Protein AF-A0A2W4XML9-F1 (afdb_monomer_lite)

Organism: NCBI:txid268141

Radius of gyration: 19.71 Å; chains: 1; bounding box: 48×37×55 Å

pLDDT: mean 83.42, std 17.46, range [36.94, 98.06]

InterPro domains:
  IPR002500 Phosphoadenosine phosphosulphate reductase domain [PF01507] (1-197)
  IPR014729 Rossmann-like alpha/beta/alpha sandwich fold [G3DSA:3.40.50.620] (1-200)

Foldseek 3Di:
DFLDLLVLLVLLVVLVVCVVVVDPDAAAAEWEDQFQQDDPCSVVSVVVSCVVSVHHYHYFYDPVQVVCCVPVVGRDFPDDPPPDGSHDDPVRCPDDPCSTVVRVLVVVLVDLEEEAEDRDELVVDVVLVFAAQKAWPQVRFDPVLHDDPDDTRVRRVVSLVVSVVVCVVVVNPGHTYMYGPPCHHPDPQSSQVSVVHGPVRVVVVVVVVVVVVVVVD

Secondary structure (DSSP, 8-state):
--SSHHHHHHHHHHHHHHHHHT-SSPPEEEEEE-GGGSPTTHHHHHHHHHHHHTPEEEEEE-HHHHHHHHHTSS--PPP--TTS-SS--SS---S-HHHHHHHHHHHHTTSSEEEEE----GGG-HHHHTS-SS-B-TTTS-GGGPPPTT--HHHHHHHHHHHHHHHHHTTT-S-EEEEE-TTTT--HHHHHHHTT--HHHHHHHHHHHHHHHHTT-

Sequence (217 aa):
MSGGKDSDAMLRHLAALHRSQQWPGPLFAITAELGRIEWPGTLEHIRSVCFQTGIKLVVVQQQRAAIALAEEGEAIAPEREGDKPFWSSSAARYCTKELKTAEVDRYLRRFPSVVCAVGIRAEESSSRAKKPSFPVRNDITTVSLKASKGLNAKEHERWAEEAIARWEGSDRTGRLALTWNAILDWPLEQVWETLGTSEETWSTDALCMALGTLQRR

Structure (mmCIF, N/CA/C/O backbone):
data_AF-A0A2W4XML9-F1
#
_entry.id   AF-A0A2W4XML9-F1
#
loop_
_atom_site.group_PDB
_atom_site.id
_atom_site.type_symbol
_atom_site.label_atom_id
_atom_site.label_alt_id
_atom_site.label_comp_id
_atom_site.label_asym_id
_atom_site.label_entity_id
_atom_site.label_seq_id
_atom_site.pdbx_PDB_ins_code
_atom_site.Cartn_x
_atom_site.Cartn_y
_atom_site.Cartn_z
_atom_site.occupancy
_atom_site.B_iso_or_equiv
_atom_site.auth_seq_id
_atom_site.auth_comp_id
_atom_site.auth_asym_id
_atom_site.auth_atom_id
_atom_site.pdbx_PDB_model_num
ATOM 1 N N . MET A 1 1 ? 0.319 -1.816 -7.079 1.00 88.06 1 MET A N 1
ATOM 2 C CA . MET A 1 1 ? 1.499 -2.309 -7.812 1.00 88.06 1 MET A CA 1
ATOM 3 C C . MET A 1 1 ? 1.674 -1.510 -9.078 1.00 88.06 1 MET A C 1
ATOM 5 O O . MET A 1 1 ? 0.675 -1.193 -9.704 1.00 88.06 1 MET A O 1
ATOM 9 N N . SER A 1 2 ? 2.910 -1.140 -9.405 1.00 87.56 2 SER A N 1
ATOM 10 C CA . SER A 1 2 ? 3.227 -0.329 -10.590 1.00 87.56 2 SER A CA 1
ATOM 11 C C . SER A 1 2 ? 4.064 -1.073 -11.630 1.00 87.56 2 SER A C 1
ATOM 13 O O . SER A 1 2 ? 4.307 -0.514 -12.690 1.00 87.56 2 SER A O 1
ATOM 15 N N . GLY A 1 3 ? 4.531 -2.289 -11.324 1.00 85.94 3 GLY A N 1
ATOM 16 C CA . GLY A 1 3 ? 5.452 -3.039 -12.185 1.00 85.94 3 GLY A CA 1
ATOM 17 C C . GLY A 1 3 ? 6.914 -2.596 -12.066 1.00 85.94 3 GLY A C 1
ATOM 18 O O . GLY A 1 3 ? 7.744 -3.025 -12.853 1.00 85.94 3 GLY A O 1
ATOM 19 N N . GLY A 1 4 ? 7.238 -1.735 -11.095 1.00 90.12 4 GLY A N 1
ATOM 20 C CA . GLY A 1 4 ? 8.620 -1.379 -10.765 1.00 90.12 4 GLY A CA 1
ATOM 21 C C . GLY A 1 4 ? 9.200 -2.255 -9.652 1.00 90.12 4 GLY A C 1
ATOM 22 O O . GLY A 1 4 ? 8.441 -2.802 -8.842 1.00 90.12 4 GLY A O 1
ATOM 23 N N . LYS A 1 5 ? 10.540 -2.290 -9.568 1.00 92.62 5 LYS A N 1
ATOM 24 C CA . LYS A 1 5 ? 11.319 -3.098 -8.608 1.00 92.62 5 LYS A CA 1
ATOM 25 C C . LYS A 1 5 ? 10.844 -2.971 -7.158 1.00 92.62 5 LYS A C 1
ATOM 27 O O . LYS A 1 5 ? 10.660 -3.977 -6.488 1.00 92.62 5 LYS A O 1
ATOM 32 N N . ASP A 1 6 ? 10.560 -1.752 -6.690 1.00 94.62 6 ASP A N 1
ATOM 33 C CA . ASP A 1 6 ? 10.195 -1.506 -5.290 1.00 94.62 6 ASP A CA 1
ATOM 34 C C . ASP A 1 6 ? 8.815 -2.106 -4.981 1.00 94.62 6 ASP A C 1
ATOM 36 O O . ASP A 1 6 ? 8.590 -2.674 -3.917 1.00 94.62 6 ASP A O 1
ATOM 40 N N . SER A 1 7 ? 7.884 -2.044 -5.941 1.00 94.44 7 SER A N 1
ATOM 41 C CA . SER A 1 7 ? 6.558 -2.645 -5.780 1.00 94.44 7 SER A CA 1
ATOM 42 C C . SER A 1 7 ? 6.567 -4.173 -5.888 1.00 94.44 7 SER A C 1
ATOM 44 O O . SER A 1 7 ? 5.732 -4.806 -5.246 1.00 94.44 7 SER A O 1
ATOM 46 N N . ASP A 1 8 ? 7.485 -4.747 -6.675 1.00 95.25 8 ASP A N 1
ATOM 47 C CA . ASP A 1 8 ? 7.694 -6.198 -6.780 1.00 95.25 8 ASP A CA 1
ATOM 48 C C . ASP A 1 8 ? 8.322 -6.746 -5.487 1.00 95.25 8 ASP A C 1
ATOM 50 O O . ASP A 1 8 ? 7.732 -7.601 -4.825 1.00 95.25 8 ASP A O 1
ATOM 54 N N . ALA A 1 9 ? 9.437 -6.155 -5.041 1.00 96.75 9 ALA A N 1
ATOM 55 C CA . ALA A 1 9 ? 10.099 -6.524 -3.789 1.00 96.75 9 ALA A CA 1
ATOM 56 C C . ALA A 1 9 ? 9.143 -6.425 -2.590 1.00 96.75 9 ALA A C 1
ATOM 58 O O . ALA A 1 9 ? 9.024 -7.367 -1.805 1.00 96.75 9 ALA A O 1
ATOM 59 N N . MET A 1 10 ? 8.375 -5.331 -2.502 1.00 97.50 10 MET A N 1
ATOM 60 C CA . MET A 1 10 ? 7.336 -5.173 -1.486 1.00 97.50 10 MET A CA 1
ATOM 61 C C . MET A 1 10 ? 6.293 -6.299 -1.550 1.00 97.50 10 MET A C 1
ATOM 63 O O . MET A 1 10 ? 5.943 -6.850 -0.510 1.00 97.50 10 MET A O 1
ATOM 67 N N . LEU A 1 11 ? 5.780 -6.662 -2.734 1.00 97.50 11 LEU A N 1
ATOM 68 C CA . LEU A 1 11 ? 4.781 -7.731 -2.843 1.00 97.50 11 LEU A CA 1
ATOM 69 C C . LEU A 1 11 ? 5.349 -9.077 -2.379 1.00 97.50 11 LEU A C 1
ATOM 71 O O . LEU A 1 11 ? 4.687 -9.775 -1.612 1.00 97.50 11 LEU A O 1
ATOM 75 N N . ARG A 1 12 ? 6.565 -9.433 -2.807 1.00 96.94 12 ARG A N 1
ATOM 76 C CA . ARG A 1 12 ? 7.235 -10.681 -2.402 1.00 96.94 12 ARG A CA 1
ATOM 77 C C . ARG A 1 12 ? 7.418 -10.749 -0.890 1.00 96.94 12 ARG A C 1
ATOM 79 O O . ARG A 1 12 ? 7.079 -11.761 -0.275 1.00 96.94 12 ARG A O 1
ATOM 86 N N . HIS A 1 13 ? 7.879 -9.652 -0.293 1.00 96.88 13 HIS A N 1
ATOM 87 C CA . HIS A 1 13 ? 8.049 -9.540 1.149 1.00 96.88 13 HIS A CA 1
ATOM 88 C C . HIS A 1 13 ? 6.722 -9.683 1.899 1.00 96.88 13 HIS A C 1
ATOM 90 O O . HIS A 1 13 ? 6.604 -10.515 2.798 1.00 96.88 13 HIS A O 1
ATOM 96 N N . LEU A 1 14 ? 5.691 -8.937 1.493 1.00 96.88 14 LEU A N 1
ATOM 97 C CA . LEU A 1 14 ? 4.379 -8.989 2.139 1.00 96.88 14 LEU A CA 1
ATOM 98 C C . LEU A 1 14 ? 3.688 -10.342 1.951 1.00 96.88 14 LEU A C 1
ATOM 100 O O . LEU A 1 14 ? 3.008 -10.797 2.863 1.00 96.88 14 LEU A O 1
ATOM 104 N N . ALA A 1 15 ? 3.885 -11.021 0.819 1.00 96.69 15 ALA A N 1
ATOM 105 C CA . ALA A 1 15 ? 3.375 -12.373 0.601 1.00 96.69 15 ALA A CA 1
ATOM 106 C C . ALA A 1 15 ? 4.048 -13.406 1.521 1.00 96.69 15 ALA A C 1
ATOM 108 O O . ALA A 1 15 ? 3.406 -14.356 1.972 1.00 96.69 15 ALA A O 1
ATOM 109 N N . ALA A 1 16 ? 5.342 -13.249 1.813 1.00 95.44 16 ALA A N 1
ATOM 110 C CA . ALA A 1 16 ? 6.030 -14.073 2.805 1.00 95.44 16 ALA A CA 1
ATOM 111 C C . ALA A 1 16 ? 5.553 -13.753 4.231 1.00 95.44 16 ALA A C 1
ATOM 113 O O . ALA A 1 16 ? 5.246 -14.671 4.992 1.00 95.44 16 ALA A O 1
ATOM 114 N N . LEU A 1 17 ? 5.425 -12.466 4.561 1.00 95.94 17 LEU A N 1
ATOM 115 C CA . LEU A 1 17 ? 4.989 -12.000 5.875 1.00 95.94 17 LEU A CA 1
ATOM 116 C C . LEU A 1 17 ? 3.536 -12.391 6.183 1.00 95.94 17 LEU A C 1
ATOM 118 O O . LEU A 1 17 ? 3.247 -12.858 7.277 1.00 95.94 17 LEU A O 1
ATOM 122 N N . HIS A 1 18 ? 2.627 -12.275 5.211 1.00 95.88 18 HIS A N 1
ATOM 123 C CA . HIS A 1 18 ? 1.227 -12.699 5.343 1.00 95.88 18 HIS A CA 1
ATOM 124 C C . HIS A 1 18 ? 1.112 -14.187 5.680 1.00 95.88 18 HIS A C 1
ATOM 126 O O . HIS A 1 18 ? 0.337 -14.558 6.561 1.00 95.88 18 HIS A O 1
ATOM 132 N N . ARG A 1 19 ? 1.929 -15.028 5.031 1.00 94.56 19 ARG A N 1
ATOM 133 C CA . ARG A 1 19 ? 1.979 -16.472 5.297 1.00 94.56 19 ARG A CA 1
ATOM 134 C C . ARG A 1 19 ? 2.541 -16.791 6.678 1.00 94.56 19 ARG A C 1
ATOM 136 O O . ARG A 1 19 ? 1.985 -17.647 7.355 1.00 94.56 19 ARG A O 1
ATOM 143 N N . SER A 1 20 ? 3.622 -16.128 7.093 1.00 96.50 20 SER A N 1
ATOM 144 C CA . SER A 1 20 ? 4.270 -16.413 8.381 1.00 96.50 20 SER A CA 1
ATOM 145 C C . SER A 1 20 ? 3.479 -15.884 9.577 1.00 96.50 20 SER A C 1
ATOM 147 O O . SER A 1 20 ? 3.434 -16.541 10.610 1.00 96.50 20 SER A O 1
ATOM 149 N N . GLN A 1 21 ? 2.832 -14.728 9.429 1.00 95.69 21 GLN A N 1
ATOM 150 C CA . GLN A 1 21 ? 2.058 -14.069 10.487 1.00 95.69 21 GLN A CA 1
ATOM 151 C C . GLN A 1 21 ? 0.571 -14.444 10.474 1.00 95.69 21 GLN A C 1
ATOM 153 O O . GLN A 1 21 ? -0.170 -14.016 11.354 1.00 95.69 21 GLN A O 1
ATOM 158 N N . GLN A 1 22 ? 0.123 -15.205 9.469 1.00 93.75 22 GLN A N 1
ATOM 159 C CA . GLN A 1 22 ? -1.248 -15.704 9.329 1.00 93.75 22 GLN A CA 1
ATOM 160 C C . GLN A 1 22 ? -2.313 -14.606 9.494 1.00 93.75 22 GLN A C 1
ATOM 162 O O . GLN A 1 22 ? -3.254 -14.749 10.278 1.00 93.75 22 GLN A O 1
ATOM 167 N N . TRP A 1 23 ? -2.173 -13.485 8.773 1.00 93.06 23 TRP A N 1
ATOM 168 C CA . TRP A 1 23 ? -3.139 -12.390 8.916 1.00 93.06 23 TRP A CA 1
ATOM 169 C C . TRP A 1 23 ? -4.559 -12.865 8.564 1.00 93.06 23 TRP A C 1
ATOM 171 O O . TRP A 1 23 ? -4.746 -13.546 7.553 1.00 93.06 23 TRP A O 1
ATOM 181 N N . PRO A 1 24 ? -5.582 -12.455 9.335 1.00 88.25 24 PRO A N 1
ATOM 182 C CA . PRO A 1 24 ? -6.949 -12.951 9.168 1.00 88.25 24 PRO A CA 1
ATOM 183 C C . PRO A 1 24 ? -7.636 -12.451 7.884 1.00 88.25 24 PRO A C 1
ATOM 185 O O . PRO A 1 24 ? -8.670 -12.984 7.488 1.00 88.25 24 PRO A O 1
ATOM 188 N N . GLY A 1 25 ? -7.093 -11.412 7.241 1.00 89.19 25 GLY A N 1
ATOM 189 C CA . GLY A 1 25 ? -7.629 -10.826 6.013 1.00 89.19 25 GLY A CA 1
ATOM 190 C C . GLY A 1 25 ? -6.943 -11.339 4.741 1.00 89.19 25 GLY A C 1
ATOM 191 O O . GLY A 1 25 ? -5.783 -11.760 4.783 1.00 89.19 25 GLY A O 1
ATOM 192 N N . PRO A 1 26 ? -7.624 -11.269 3.582 1.00 94.12 26 PRO A N 1
ATOM 193 C CA . PRO A 1 26 ? -7.014 -11.612 2.306 1.00 94.12 26 PRO A CA 1
ATOM 194 C C . PRO A 1 26 ? -5.944 -10.585 1.915 1.00 94.12 26 PRO A C 1
ATOM 196 O O . PRO A 1 26 ? -6.180 -9.378 1.970 1.00 94.12 26 PRO A O 1
ATOM 199 N N . LEU A 1 27 ? -4.800 -11.069 1.433 1.00 96.69 27 LEU A N 1
ATOM 200 C CA . LEU A 1 27 ? -3.803 -10.252 0.744 1.00 96.69 27 LEU A CA 1
ATOM 201 C C . LEU A 1 27 ? -4.037 -10.334 -0.772 1.00 96.69 27 LEU A C 1
ATOM 203 O O . LEU A 1 27 ? -4.145 -11.422 -1.338 1.00 96.69 27 LEU A O 1
ATOM 207 N N . PHE A 1 28 ? -4.114 -9.185 -1.443 1.00 97.56 28 PHE A N 1
ATOM 208 C CA . PHE A 1 28 ? -4.217 -9.104 -2.901 1.00 97.56 28 PHE A CA 1
ATOM 209 C C . PHE A 1 28 ? -3.401 -7.929 -3.442 1.00 97.56 28 PHE A C 1
ATOM 211 O O . PHE A 1 28 ? -3.248 -6.897 -2.787 1.00 97.56 28 PHE A O 1
ATOM 218 N N . ALA A 1 29 ? -2.901 -8.076 -4.664 1.00 97.62 29 ALA A N 1
ATOM 219 C CA . ALA A 1 29 ? -2.262 -7.008 -5.411 1.00 97.62 29 ALA A CA 1
ATOM 220 C C . ALA A 1 29 ? -3.322 -6.236 -6.202 1.00 97.62 29 ALA A C 1
ATOM 222 O O . ALA A 1 29 ? -4.249 -6.827 -6.752 1.00 97.62 29 ALA A O 1
ATOM 223 N N . ILE A 1 30 ? -3.180 -4.916 -6.294 1.00 96.00 30 ILE A N 1
ATOM 224 C CA . ILE A 1 30 ? -4.034 -4.073 -7.137 1.00 96.00 30 ILE A CA 1
ATOM 225 C C . ILE A 1 30 ? -3.183 -3.190 -8.046 1.00 96.00 30 ILE A C 1
ATOM 227 O O . ILE A 1 30 ? -2.208 -2.588 -7.586 1.00 96.00 30 ILE A O 1
ATOM 231 N N . THR A 1 31 ? -3.532 -3.114 -9.327 1.00 92.50 31 THR A N 1
ATOM 232 C CA . THR A 1 31 ? -2.907 -2.217 -10.308 1.00 92.50 31 THR A CA 1
ATOM 233 C C . THR A 1 31 ? -3.967 -1.401 -11.040 1.00 92.50 31 THR A C 1
ATOM 235 O O . THR A 1 31 ? -5.063 -1.902 -11.289 1.00 92.50 31 THR A O 1
ATOM 238 N N . ALA A 1 32 ? -3.643 -0.145 -11.350 1.00 89.00 32 ALA A N 1
ATOM 239 C CA . ALA A 1 32 ? -4.469 0.722 -12.179 1.00 89.00 32 ALA A CA 1
ATOM 240 C C . ALA A 1 32 ? -3.890 0.736 -13.593 1.00 89.00 32 ALA A C 1
ATOM 242 O O . ALA A 1 32 ? -2.843 1.341 -13.815 1.00 89.00 32 ALA A O 1
ATOM 243 N N . GLU A 1 33 ? -4.559 0.051 -14.512 1.00 82.12 33 GLU A N 1
ATOM 244 C CA . GLU A 1 33 ? -4.152 -0.052 -15.908 1.00 82.12 33 GLU A CA 1
ATOM 245 C C . GLU A 1 33 ? -4.580 1.210 -16.664 1.00 82.12 33 GLU A C 1
ATOM 247 O O . GLU A 1 33 ? -5.749 1.604 -16.660 1.00 82.12 33 GLU A O 1
ATOM 252 N N . LEU A 1 34 ? -3.601 1.858 -17.296 1.00 74.56 34 LEU A N 1
ATOM 253 C CA . LEU A 1 34 ? -3.785 3.101 -18.052 1.00 74.56 34 LEU A CA 1
ATOM 254 C C . LEU A 1 34 ? -3.716 2.888 -19.572 1.00 74.56 34 LEU A C 1
ATOM 256 O O . LEU A 1 34 ? -3.528 3.842 -20.328 1.00 74.56 34 LEU A O 1
ATOM 260 N N . GLY A 1 35 ? -3.851 1.639 -20.024 1.00 71.31 35 GLY A N 1
ATOM 261 C CA . GLY A 1 35 ? -3.787 1.272 -21.436 1.00 71.31 35 GLY A CA 1
ATOM 262 C C . GLY A 1 35 ? -2.451 1.654 -22.075 1.00 71.31 35 GLY A C 1
ATOM 263 O O . GLY A 1 35 ? -1.389 1.424 -21.498 1.00 71.31 35 GLY A O 1
ATOM 264 N N . ARG A 1 36 ? -2.498 2.273 -23.263 1.00 65.38 36 ARG A N 1
ATOM 265 C CA . ARG A 1 36 ? -1.311 2.604 -24.071 1.00 65.38 36 ARG A CA 1
ATOM 266 C C . ARG A 1 36 ? -0.321 3.555 -23.393 1.00 65.38 36 ARG A C 1
ATOM 268 O O . ARG A 1 36 ? 0.793 3.679 -23.863 1.00 65.38 36 ARG A O 1
ATOM 275 N N . ILE A 1 37 ? -0.668 4.224 -22.297 1.00 68.62 37 ILE A N 1
ATOM 276 C CA . ILE A 1 37 ? 0.282 5.117 -21.612 1.00 68.62 37 ILE A CA 1
ATOM 277 C C . ILE A 1 37 ? 1.342 4.314 -20.821 1.00 68.62 37 ILE A C 1
ATOM 279 O O . ILE A 1 37 ? 2.400 4.852 -20.480 1.00 68.62 37 ILE A O 1
ATOM 283 N N . GLU A 1 38 ? 1.094 3.030 -20.537 1.00 71.25 38 GLU A N 1
ATOM 284 C CA . GLU A 1 38 ? 2.041 2.161 -19.830 1.00 71.25 38 GLU A CA 1
ATOM 285 C C . GLU A 1 38 ? 3.065 1.506 -20.765 1.00 71.25 38 GLU A C 1
ATOM 287 O O . GLU A 1 38 ? 2.844 1.343 -21.965 1.00 71.25 38 GLU A O 1
ATOM 292 N N . TRP A 1 39 ? 4.207 1.106 -20.199 1.00 76.88 39 TRP A N 1
ATOM 293 C CA . TRP A 1 39 ? 5.221 0.375 -20.951 1.00 76.88 39 TRP A CA 1
ATOM 294 C C . TRP A 1 39 ? 4.674 -0.991 -21.393 1.00 76.88 39 TRP A C 1
ATOM 296 O O . TRP A 1 39 ? 4.101 -1.704 -20.555 1.00 76.88 39 TRP A O 1
ATOM 306 N N . PRO A 1 40 ? 4.885 -1.401 -22.659 1.00 79.62 40 PRO A N 1
ATOM 307 C CA . PRO A 1 40 ? 4.563 -2.754 -23.102 1.00 79.62 40 PRO A CA 1
ATOM 308 C C . PRO A 1 40 ? 5.196 -3.801 -22.175 1.00 79.62 40 PRO A C 1
ATOM 310 O O . PRO A 1 40 ? 6.367 -3.680 -21.820 1.00 79.62 40 PRO A O 1
ATOM 313 N N . GLY A 1 41 ? 4.430 -4.812 -21.760 1.00 84.69 41 GLY A N 1
ATOM 314 C CA . GLY A 1 41 ? 4.903 -5.850 -20.838 1.00 84.69 41 GLY A CA 1
ATOM 315 C C . GLY A 1 41 ? 4.666 -5.562 -19.350 1.00 84.69 41 GLY A C 1
ATOM 316 O O . GLY A 1 41 ? 4.875 -6.454 -18.528 1.00 84.69 41 GLY A O 1
ATOM 317 N N . THR A 1 42 ? 4.230 -4.352 -18.965 1.00 87.75 42 THR A N 1
ATOM 318 C CA . THR A 1 42 ? 4.029 -3.996 -17.542 1.00 87.75 42 THR A CA 1
ATOM 319 C C . THR A 1 42 ? 2.983 -4.891 -16.877 1.00 87.75 42 THR A C 1
ATOM 321 O O . THR A 1 42 ? 3.216 -5.426 -15.791 1.00 87.75 42 THR A O 1
ATOM 324 N N . LEU A 1 43 ? 1.828 -5.085 -17.520 1.00 89.44 43 LEU A N 1
ATOM 325 C CA . LEU A 1 43 ? 0.747 -5.895 -16.961 1.00 89.44 43 LEU A CA 1
ATOM 326 C C . LEU A 1 43 ? 1.111 -7.383 -16.948 1.00 89.44 43 LEU A C 1
ATOM 328 O O . LEU A 1 43 ? 0.807 -8.082 -15.981 1.00 89.44 43 LEU A O 1
ATOM 332 N N . GLU A 1 44 ? 1.789 -7.862 -17.989 1.00 91.56 44 GLU A N 1
ATOM 333 C CA . GLU A 1 44 ? 2.314 -9.224 -18.093 1.00 91.56 44 GLU A CA 1
ATOM 334 C C . GLU A 1 44 ? 3.305 -9.510 -16.962 1.00 91.56 44 GLU A C 1
ATOM 336 O O . GLU A 1 44 ? 3.191 -10.530 -16.279 1.00 91.56 44 GLU A O 1
ATOM 341 N N . HIS A 1 45 ? 4.224 -8.577 -16.703 1.00 92.94 45 HIS A N 1
ATOM 342 C CA . HIS A 1 45 ? 5.167 -8.667 -15.597 1.00 92.94 45 HIS A CA 1
ATOM 343 C C . HIS A 1 45 ? 4.442 -8.715 -14.243 1.00 92.94 45 HIS A C 1
ATOM 345 O O . HIS A 1 45 ? 4.678 -9.635 -13.461 1.00 92.94 45 HIS A O 1
ATOM 351 N N . ILE A 1 46 ? 3.492 -7.806 -13.983 1.00 94.62 46 ILE A N 1
ATOM 352 C CA . ILE A 1 46 ? 2.716 -7.803 -12.729 1.00 94.62 46 ILE A CA 1
ATOM 353 C C . ILE A 1 46 ? 1.942 -9.119 -12.553 1.00 94.62 46 ILE A C 1
ATOM 355 O O . ILE A 1 46 ? 1.930 -9.680 -11.456 1.00 94.62 46 ILE A O 1
ATOM 359 N N . ARG A 1 47 ? 1.312 -9.635 -13.619 1.00 95.75 47 ARG A N 1
ATOM 360 C CA . ARG A 1 47 ? 0.620 -10.935 -13.607 1.00 95.75 47 ARG A CA 1
ATOM 361 C C . ARG A 1 47 ? 1.576 -12.072 -13.253 1.00 95.75 47 ARG A C 1
ATOM 363 O O . ARG A 1 47 ? 1.229 -12.892 -12.408 1.00 95.75 47 ARG A O 1
ATOM 370 N N . SER A 1 48 ? 2.767 -12.091 -13.848 1.00 96.12 48 SER A N 1
ATOM 371 C CA . SER A 1 48 ? 3.804 -13.089 -13.566 1.00 96.12 48 SER A CA 1
ATOM 372 C C . SER A 1 48 ? 4.246 -13.055 -12.101 1.00 96.12 48 SER A C 1
ATOM 374 O O . SER A 1 48 ? 4.237 -14.086 -11.431 1.00 96.12 48 SER A O 1
ATOM 376 N N . VAL A 1 49 ? 4.530 -11.869 -11.555 1.00 95.38 49 VAL A N 1
ATOM 377 C CA . VAL A 1 49 ? 4.894 -11.705 -10.137 1.00 95.38 49 VAL A CA 1
ATOM 378 C C . VAL A 1 49 ? 3.770 -12.187 -9.211 1.00 95.38 49 VAL A C 1
ATOM 380 O O . VAL A 1 49 ? 4.014 -12.917 -8.249 1.00 95.38 49 VAL A O 1
ATOM 383 N N . CYS A 1 50 ? 2.522 -11.809 -9.496 1.00 97.00 50 CYS A N 1
ATOM 384 C CA . CYS A 1 50 ? 1.362 -12.236 -8.709 1.00 97.00 50 CYS A CA 1
ATOM 385 C C . CYS A 1 50 ? 1.185 -13.761 -8.747 1.00 97.00 50 CYS A C 1
ATOM 387 O O . CYS A 1 50 ? 0.955 -14.384 -7.713 1.00 97.00 50 CYS A O 1
ATOM 389 N N . PHE A 1 51 ? 1.368 -14.371 -9.920 1.00 96.94 51 PHE A N 1
ATOM 390 C CA . PHE A 1 51 ? 1.343 -15.822 -10.085 1.00 96.94 51 PHE A CA 1
ATOM 391 C C . PHE A 1 51 ? 2.443 -16.510 -9.261 1.00 96.94 51 PHE A C 1
ATOM 393 O O . PHE A 1 51 ? 2.146 -17.421 -8.494 1.00 96.94 51 PHE A O 1
ATOM 400 N N . GLN A 1 52 ? 3.689 -16.033 -9.346 1.00 95.19 52 GLN A N 1
ATOM 401 C CA . GLN A 1 52 ? 4.830 -16.580 -8.597 1.00 95.19 52 GLN A CA 1
ATOM 402 C C . GLN A 1 52 ? 4.660 -16.471 -7.075 1.00 95.19 52 GLN A C 1
ATOM 404 O O . GLN A 1 52 ? 5.121 -17.335 -6.334 1.00 95.19 52 GLN A O 1
ATOM 409 N N . THR A 1 53 ? 4.012 -15.407 -6.600 1.00 95.31 53 THR A N 1
ATOM 410 C CA . THR A 1 53 ? 3.780 -15.164 -5.167 1.00 95.31 53 THR A CA 1
ATOM 411 C C . THR A 1 53 ? 2.496 -15.807 -4.640 1.00 95.31 53 THR A C 1
ATOM 413 O O . THR A 1 53 ? 2.260 -15.787 -3.433 1.00 95.31 53 THR A O 1
ATOM 416 N N . GLY A 1 54 ? 1.660 -16.374 -5.518 1.00 96.06 54 GLY A N 1
ATOM 417 C CA . GLY A 1 54 ? 0.341 -16.900 -5.161 1.00 96.06 54 GLY A CA 1
ATOM 418 C C . GLY A 1 54 ? -0.662 -15.818 -4.740 1.00 96.06 54 GLY A C 1
ATOM 419 O O . GLY A 1 54 ? -1.684 -16.132 -4.131 1.00 96.06 54 GLY A O 1
ATOM 420 N N . ILE A 1 55 ? -0.387 -14.545 -5.039 1.00 97.38 55 ILE A N 1
ATOM 421 C CA . ILE A 1 55 ? -1.239 -13.418 -4.660 1.00 97.38 55 ILE A CA 1
ATOM 422 C C . ILE A 1 55 ? -2.216 -13.095 -5.788 1.00 97.38 55 ILE A C 1
ATOM 424 O O . ILE A 1 55 ? -1.843 -12.953 -6.950 1.00 97.38 55 ILE A O 1
ATOM 428 N N . LYS A 1 56 ? -3.496 -12.923 -5.446 1.00 97.50 56 LYS A N 1
ATOM 429 C CA . LYS A 1 56 ? -4.521 -12.522 -6.416 1.00 97.50 56 LYS A CA 1
ATOM 430 C C . LYS A 1 56 ? -4.241 -11.114 -6.944 1.00 97.50 56 LYS A C 1
ATOM 432 O O . LYS A 1 56 ? -4.073 -10.185 -6.156 1.00 97.50 56 LYS A O 1
ATOM 437 N N . LEU A 1 57 ? -4.292 -10.943 -8.265 1.00 97.44 57 LEU A N 1
ATOM 438 C CA . LEU A 1 57 ? -4.230 -9.635 -8.915 1.00 97.44 57 LEU A CA 1
ATOM 439 C C . LEU A 1 57 ? -5.635 -9.077 -9.176 1.00 97.44 57 LEU A C 1
ATOM 441 O O . LEU A 1 57 ? -6.489 -9.737 -9.767 1.00 97.44 57 LEU A O 1
ATOM 445 N N . VAL A 1 58 ? -5.844 -7.830 -8.775 1.00 96.56 58 VAL A N 1
ATOM 446 C CA . VAL A 1 58 ? -6.980 -6.989 -9.144 1.00 96.56 58 VAL A CA 1
ATOM 447 C C . VAL A 1 58 ? -6.486 -5.934 -10.124 1.00 96.56 58 VAL A C 1
ATOM 449 O O . VAL A 1 58 ? -5.562 -5.177 -9.825 1.00 96.56 58 VAL A O 1
ATOM 452 N N . VAL A 1 59 ? -7.131 -5.853 -11.282 1.00 93.00 59 VAL A N 1
ATOM 453 C CA . VAL A 1 59 ? -6.868 -4.808 -12.271 1.00 93.00 59 VAL A CA 1
ATOM 454 C C . VAL A 1 59 ? -8.049 -3.849 -12.264 1.00 93.00 59 VAL A C 1
ATOM 456 O O . VAL A 1 59 ? -9.195 -4.275 -12.408 1.00 93.00 59 VAL A O 1
ATOM 459 N N . VAL A 1 60 ? -7.776 -2.567 -12.041 1.00 90.81 60 VAL A N 1
ATOM 460 C CA . VAL A 1 60 ? -8.765 -1.494 -12.170 1.00 90.81 60 VAL A CA 1
ATOM 461 C C . VAL A 1 60 ? -8.410 -0.632 -13.367 1.00 90.81 60 VAL A C 1
ATOM 463 O O . VAL A 1 60 ? -7.236 -0.405 -13.646 1.00 90.81 60 VAL A O 1
ATOM 466 N N . GLN A 1 61 ? -9.426 -0.157 -14.073 1.00 81.81 61 GLN A N 1
ATOM 467 C CA . GLN A 1 61 ? -9.281 0.680 -15.256 1.00 81.81 61 GLN A CA 1
ATOM 468 C C . GLN A 1 61 ? -10.251 1.847 -15.154 1.00 81.81 61 GLN A C 1
ATOM 470 O O . GLN A 1 61 ? -11.372 1.694 -14.662 1.00 81.81 61 GLN A O 1
ATOM 475 N N . GLN A 1 62 ? -9.828 3.001 -15.659 1.00 72.12 62 GLN A N 1
ATOM 476 C CA . GLN A 1 62 ? -10.678 4.180 -15.711 1.00 72.12 62 GLN A CA 1
ATOM 477 C C . GLN A 1 62 ? -11.807 3.961 -16.728 1.00 72.12 62 GLN A C 1
ATOM 479 O O . GLN A 1 62 ? -11.575 3.497 -17.842 1.00 72.12 62 GLN A O 1
ATOM 484 N N . GLN A 1 63 ? -13.044 4.282 -16.338 1.00 63.94 63 GLN A N 1
ATOM 485 C CA . GLN A 1 63 ? -14.245 3.912 -17.098 1.00 63.94 63 GLN A CA 1
ATOM 486 C C . GLN A 1 63 ? -14.256 4.463 -18.534 1.00 63.94 63 GLN A C 1
ATOM 488 O O . GLN A 1 63 ? -14.696 3.770 -19.443 1.00 63.94 63 GLN A O 1
ATOM 493 N N . ARG A 1 64 ? -13.729 5.673 -18.764 1.00 62.75 64 ARG A N 1
ATOM 494 C CA . ARG A 1 64 ? -13.630 6.267 -20.108 1.00 62.75 64 ARG A CA 1
ATOM 495 C C . ARG A 1 64 ? -12.563 5.568 -20.957 1.00 62.75 64 ARG A C 1
ATOM 497 O O . ARG A 1 64 ? -12.786 5.373 -22.143 1.00 62.75 64 ARG A O 1
ATOM 504 N N . ALA A 1 65 ? -11.447 5.152 -20.358 1.00 60.19 65 ALA A N 1
ATOM 505 C CA . ALA A 1 65 ? -10.433 4.344 -21.034 1.00 60.19 65 ALA A CA 1
ATOM 506 C C . ALA A 1 65 ? -10.953 2.937 -21.378 1.00 60.19 65 ALA A C 1
ATOM 508 O O . ALA A 1 65 ? -10.673 2.442 -22.463 1.00 60.19 65 ALA A O 1
ATOM 509 N N . ALA A 1 66 ? -11.746 2.324 -20.493 1.00 57.22 66 ALA A N 1
ATOM 510 C CA . ALA A 1 66 ? -12.375 1.028 -20.744 1.00 57.22 66 ALA A CA 1
ATOM 511 C C . ALA A 1 66 ? -13.412 1.090 -21.881 1.00 57.22 66 ALA A C 1
ATOM 513 O O . ALA A 1 66 ? -13.460 0.186 -22.709 1.00 57.22 66 ALA A O 1
ATOM 514 N N . ILE A 1 67 ? -14.206 2.168 -21.948 1.00 57.09 67 ILE A N 1
ATOM 515 C CA . ILE A 1 67 ? -15.160 2.406 -23.043 1.00 57.09 67 ILE A CA 1
ATOM 516 C C . ILE A 1 67 ? -14.419 2.640 -24.366 1.00 57.09 67 ILE A C 1
ATOM 518 O O . ILE A 1 67 ? -14.726 1.969 -25.341 1.00 57.09 67 ILE A O 1
ATOM 522 N N . ALA A 1 68 ? -13.393 3.498 -24.392 1.00 58.56 68 ALA A N 1
ATOM 523 C CA . ALA A 1 68 ? -12.596 3.742 -25.600 1.00 58.56 68 ALA A CA 1
ATOM 524 C C . ALA A 1 68 ? -11.907 2.463 -26.122 1.00 58.56 68 ALA A C 1
ATOM 526 O O . ALA A 1 68 ? -11.916 2.187 -27.318 1.00 58.56 68 ALA A O 1
ATOM 527 N N . LEU A 1 69 ? -11.396 1.613 -25.222 1.00 57.47 69 LEU A N 1
ATOM 528 C CA . LEU A 1 69 ? -10.839 0.311 -25.597 1.00 57.47 69 LEU A CA 1
ATOM 529 C C . LEU A 1 69 ? -11.900 -0.627 -26.205 1.00 57.47 69 LEU A C 1
ATOM 531 O O . LEU A 1 69 ? -11.586 -1.398 -27.107 1.00 57.47 69 LEU A O 1
ATOM 535 N N . ALA A 1 70 ? -13.136 -0.581 -25.699 1.00 56.03 70 ALA A N 1
ATOM 536 C CA . ALA A 1 70 ? -14.232 -1.436 -26.148 1.00 56.03 70 ALA A CA 1
ATOM 537 C C . ALA A 1 70 ? -14.888 -0.955 -27.455 1.00 56.03 70 ALA A C 1
ATOM 539 O O . ALA A 1 70 ? -15.305 -1.788 -28.256 1.00 56.03 70 ALA A O 1
ATOM 540 N N . GLU A 1 71 ? -14.986 0.360 -27.667 1.00 53.03 71 GLU A N 1
ATOM 541 C CA . GLU A 1 71 ? -15.658 0.967 -28.826 1.00 53.03 71 GLU A CA 1
ATOM 542 C C . GLU A 1 71 ? -14.697 1.264 -29.987 1.00 53.03 71 GLU A C 1
ATOM 544 O O . GLU A 1 71 ? -15.063 1.079 -31.145 1.00 53.03 71 GLU A O 1
ATOM 549 N N . GLU A 1 72 ? -13.462 1.681 -29.696 1.00 53.69 72 GLU A N 1
ATOM 550 C CA . GLU A 1 72 ? -12.493 2.153 -30.699 1.00 53.69 72 GLU A CA 1
ATOM 551 C C . GLU A 1 72 ? -11.243 1.259 -30.787 1.00 53.69 72 GLU A C 1
ATOM 553 O O . GLU A 1 72 ? -10.382 1.462 -31.640 1.00 53.69 72 GLU A O 1
ATOM 558 N N . GLY A 1 73 ? -11.120 0.254 -29.910 1.00 51.16 73 GLY A N 1
ATOM 559 C CA . GLY A 1 73 ? -9.938 -0.610 -29.829 1.00 51.16 73 GLY A CA 1
ATOM 560 C C . GLY A 1 73 ? -8.690 0.080 -29.259 1.00 51.16 73 GLY A C 1
ATOM 561 O O . GLY A 1 73 ? -7.633 -0.551 -29.165 1.00 51.16 73 GLY A O 1
ATOM 562 N N . GLU A 1 74 ? -8.776 1.353 -28.852 1.00 51.97 74 GLU A N 1
ATOM 563 C CA . GLU A 1 74 ? -7.632 2.137 -28.383 1.00 51.97 74 GLU A CA 1
ATOM 564 C C . GLU A 1 74 ? -7.928 2.862 -27.060 1.00 51.97 74 GLU A C 1
ATOM 566 O O . GLU A 1 74 ? -8.905 3.586 -26.907 1.00 51.97 74 GLU A O 1
ATOM 571 N N . ALA A 1 75 ? -7.048 2.692 -26.068 1.00 55.19 75 ALA A N 1
ATOM 572 C CA . ALA A 1 75 ? -7.043 3.553 -24.890 1.00 55.19 75 ALA A CA 1
ATOM 573 C C . ALA A 1 75 ? -6.512 4.941 -25.283 1.00 55.19 75 ALA A C 1
ATOM 575 O O . ALA A 1 75 ? -5.506 5.018 -25.988 1.00 55.19 75 ALA A O 1
ATOM 576 N N . ILE A 1 76 ? -7.155 6.005 -24.783 1.00 54.50 76 ILE A N 1
ATOM 577 C CA . ILE A 1 76 ? -6.836 7.418 -25.057 1.00 54.50 76 ILE A CA 1
ATOM 578 C C . ILE A 1 76 ? -5.363 7.700 -24.715 1.00 54.50 76 ILE A C 1
ATOM 580 O O . ILE A 1 76 ? -5.022 7.988 -23.566 1.00 54.50 76 ILE A O 1
ATOM 584 N N . ALA A 1 77 ? -4.484 7.602 -25.709 1.00 53.59 77 ALA A N 1
ATOM 585 C CA . ALA A 1 77 ? -3.118 8.092 -25.630 1.00 53.59 77 ALA A CA 1
ATOM 586 C C . ALA A 1 77 ? -3.101 9.553 -26.111 1.00 53.59 77 ALA A C 1
ATOM 588 O O . ALA A 1 77 ? -3.819 9.889 -27.053 1.00 53.59 77 ALA A O 1
ATOM 589 N N . PRO A 1 78 ? -2.306 10.436 -25.490 1.00 55.62 78 PRO A N 1
ATOM 590 C CA . PRO A 1 78 ? -2.055 11.749 -26.066 1.00 55.62 78 PRO A CA 1
ATOM 591 C C . PRO A 1 78 ? -1.390 11.592 -27.440 1.00 55.62 78 PRO A C 1
ATOM 593 O O . PRO A 1 78 ? -0.608 10.659 -27.647 1.00 55.62 78 PRO A O 1
ATOM 596 N N . GLU A 1 79 ? -1.700 12.498 -28.372 1.00 55.69 79 GLU A N 1
ATOM 597 C CA . GLU A 1 79 ? -1.083 12.502 -29.701 1.00 55.69 79 GLU A CA 1
ATOM 598 C C . GLU A 1 79 ? 0.449 12.526 -29.583 1.00 55.69 79 GLU A C 1
ATOM 600 O O . GLU A 1 79 ? 1.023 13.247 -28.761 1.00 55.69 79 GLU A O 1
ATOM 605 N N . ARG A 1 80 ? 1.119 11.706 -30.402 1.00 52.38 80 ARG A N 1
ATOM 606 C CA . ARG A 1 80 ? 2.583 11.668 -30.485 1.00 52.38 80 ARG A CA 1
ATOM 607 C C . ARG A 1 80 ? 3.102 13.036 -30.924 1.00 52.38 80 ARG A C 1
ATOM 609 O O . ARG A 1 80 ? 2.871 13.456 -32.054 1.00 52.38 80 ARG A O 1
ATOM 616 N N . GLU A 1 81 ? 3.850 13.708 -30.057 1.00 53.91 81 GLU A N 1
ATOM 617 C CA . GLU A 1 81 ? 4.525 14.956 -30.407 1.00 53.91 81 GLU A CA 1
ATOM 618 C C . GLU A 1 81 ? 5.893 14.644 -31.047 1.00 53.91 81 GLU A C 1
ATOM 620 O O . GLU A 1 81 ? 6.909 14.492 -30.360 1.00 53.91 81 GLU A O 1
ATOM 625 N N . GLY A 1 82 ? 5.913 14.505 -32.376 1.00 65.06 82 GLY A N 1
ATOM 626 C CA . GLY A 1 82 ? 7.117 14.159 -33.144 1.00 65.06 82 GLY A CA 1
ATOM 627 C C . GLY A 1 82 ? 7.640 12.750 -32.829 1.00 65.06 82 GLY A C 1
ATOM 628 O O . GLY A 1 82 ? 6.861 11.810 -32.674 1.00 65.06 82 GLY A O 1
ATOM 629 N N . ASP A 1 83 ? 8.960 12.600 -32.692 1.00 61.41 83 ASP A N 1
ATOM 630 C CA . ASP A 1 83 ? 9.604 11.317 -32.351 1.00 61.41 83 ASP A CA 1
ATOM 631 C C . ASP A 1 83 ? 9.435 10.912 -30.877 1.00 61.41 83 ASP A C 1
ATOM 633 O O . ASP A 1 83 ? 9.880 9.835 -30.462 1.00 61.41 83 ASP A O 1
ATOM 637 N N . LYS A 1 84 ? 8.794 11.754 -30.053 1.00 57.25 84 LYS A N 1
ATOM 638 C CA . LYS A 1 84 ? 8.614 11.446 -28.637 1.00 57.25 84 LYS A CA 1
ATOM 639 C C . LYS A 1 84 ? 7.670 10.255 -28.478 1.00 57.25 84 LYS A C 1
ATOM 641 O O . LYS A 1 84 ? 6.649 10.149 -29.162 1.00 57.25 84 LYS A O 1
ATOM 646 N N . PRO A 1 85 ? 7.984 9.333 -27.566 1.00 56.88 85 PRO A N 1
ATOM 647 C CA . PRO A 1 85 ? 7.076 8.247 -27.273 1.00 56.88 85 PRO A CA 1
ATOM 648 C C . PRO A 1 85 ? 5.793 8.721 -26.576 1.00 56.88 85 PRO A C 1
ATOM 650 O O . PRO A 1 85 ? 5.811 9.690 -25.823 1.00 56.88 85 PRO A O 1
ATOM 653 N N . PHE A 1 86 ? 4.688 8.001 -26.791 1.00 58.75 86 PHE A N 1
ATOM 654 C CA . PHE A 1 86 ? 3.384 8.283 -26.169 1.00 58.75 86 PHE A CA 1
ATOM 655 C C . PHE A 1 86 ? 3.305 7.882 -24.681 1.00 58.75 86 PHE A C 1
ATOM 657 O O . PHE A 1 86 ? 2.336 8.214 -23.998 1.00 58.75 86 PHE A O 1
ATOM 664 N N . TRP A 1 87 ? 4.306 7.163 -24.159 1.00 59.34 87 TRP A N 1
ATOM 665 C CA . TRP A 1 87 ? 4.381 6.780 -22.747 1.00 59.34 87 TRP A CA 1
ATOM 666 C C . TRP A 1 87 ? 5.037 7.874 -21.896 1.00 59.34 87 TRP A C 1
ATOM 668 O O . TRP A 1 87 ? 5.858 8.664 -22.364 1.00 59.34 87 TRP A O 1
ATOM 678 N N . SER A 1 88 ? 4.668 7.940 -20.614 1.00 52.53 88 SER A N 1
ATOM 679 C CA . SER A 1 88 ? 5.103 9.033 -19.739 1.00 52.53 88 SER A CA 1
ATOM 680 C C . SER A 1 88 ? 6.617 9.045 -19.503 1.00 52.53 88 SER A C 1
ATOM 682 O O . SER A 1 88 ? 7.199 8.021 -19.142 1.00 52.53 88 SER A O 1
ATOM 684 N N . SER A 1 89 ? 7.229 10.225 -19.608 1.00 55.03 89 SER A N 1
ATOM 685 C CA . SER A 1 89 ? 8.613 10.497 -19.204 1.00 55.03 89 SER A CA 1
ATOM 686 C C . SER A 1 89 ? 8.649 11.449 -18.001 1.00 55.03 89 SER A C 1
ATOM 688 O O . SER A 1 89 ? 7.623 11.998 -17.589 1.00 55.03 89 SER A O 1
ATOM 690 N N . SER A 1 90 ? 9.830 11.679 -17.418 1.00 51.03 90 SER A N 1
ATOM 691 C CA . SER A 1 90 ? 9.995 12.680 -16.352 1.00 51.03 90 SER A CA 1
ATOM 692 C C . SER A 1 90 ? 9.556 14.086 -16.792 1.00 51.03 90 SER A C 1
ATOM 694 O O . SER A 1 90 ? 9.044 14.833 -15.955 1.00 51.03 90 SER A O 1
ATOM 696 N N . ALA A 1 91 ? 9.702 14.402 -18.086 1.00 40.94 91 ALA A N 1
ATOM 697 C CA . ALA A 1 91 ? 9.325 15.666 -18.720 1.00 40.94 91 ALA A CA 1
ATOM 698 C C . ALA A 1 91 ? 7.880 15.690 -19.266 1.00 40.94 91 ALA A C 1
ATOM 700 O O . ALA A 1 91 ? 7.289 16.761 -19.354 1.00 40.94 91 ALA A O 1
ATOM 701 N N . ALA A 1 92 ? 7.292 14.533 -19.592 1.00 47.94 92 ALA A N 1
ATOM 702 C CA . ALA A 1 92 ? 5.931 14.405 -20.118 1.00 47.94 92 ALA A CA 1
ATOM 703 C C . ALA A 1 92 ? 5.110 13.433 -19.252 1.00 47.94 92 ALA A C 1
ATOM 705 O O . ALA A 1 92 ? 5.091 12.220 -19.473 1.00 47.94 92 ALA A O 1
ATOM 706 N N . ARG A 1 93 ? 4.452 13.957 -18.209 1.00 51.88 93 ARG A N 1
ATOM 707 C CA . ARG A 1 93 ? 3.676 13.156 -17.246 1.00 51.88 93 ARG A CA 1
ATOM 708 C C . ARG A 1 93 ? 2.219 13.011 -17.683 1.00 51.88 93 ARG A C 1
ATOM 710 O O . ARG A 1 93 ? 1.348 13.717 -17.189 1.00 51.88 93 ARG A O 1
ATOM 717 N N . TYR A 1 94 ? 1.955 12.056 -18.568 1.00 49.19 94 TYR A N 1
ATOM 718 C CA . TYR A 1 94 ? 0.587 11.710 -18.981 1.00 49.19 94 TYR A CA 1
ATOM 719 C C . TYR A 1 94 ? -0.165 10.859 -17.939 1.00 49.19 94 TYR A C 1
ATOM 721 O O . TYR A 1 94 ? -1.391 10.838 -17.909 1.00 49.19 94 TYR A O 1
ATOM 729 N N . CYS A 1 95 ? 0.566 10.207 -17.028 1.00 56.09 95 CYS A N 1
ATOM 730 C CA . CYS A 1 95 ? -0.000 9.542 -15.856 1.00 56.09 95 CYS A CA 1
ATOM 731 C C . CYS A 1 95 ? -0.084 10.529 -14.686 1.00 56.09 95 CYS A C 1
ATOM 733 O O . CYS A 1 95 ? 0.921 10.758 -14.006 1.00 56.09 95 CYS A O 1
ATOM 735 N N . THR A 1 96 ? -1.258 11.096 -14.405 1.00 54.94 96 THR A N 1
ATOM 736 C CA . THR A 1 96 ? -1.427 11.861 -13.164 1.00 54.94 96 THR A CA 1
ATOM 737 C C . THR A 1 96 ? -1.689 10.931 -11.981 1.00 54.94 96 THR A C 1
ATOM 739 O O . THR A 1 96 ? -2.238 9.830 -12.111 1.00 54.94 96 THR A O 1
ATOM 742 N N . LYS A 1 97 ? -1.266 11.365 -10.791 1.00 57.53 97 LYS A N 1
ATOM 743 C CA . LYS A 1 97 ? -1.449 10.613 -9.544 1.00 57.53 97 LYS A CA 1
ATOM 744 C C . LYS A 1 97 ? -2.932 10.334 -9.289 1.00 57.53 97 LYS A C 1
ATOM 746 O O . LYS A 1 97 ? -3.266 9.268 -8.773 1.00 57.53 97 LYS A O 1
ATOM 751 N N . GLU A 1 98 ? -3.799 11.268 -9.668 1.00 60.25 98 GLU A N 1
ATOM 752 C CA . GLU A 1 98 ? -5.248 11.190 -9.509 1.00 60.25 98 GLU A CA 1
ATOM 753 C C . GLU A 1 98 ? -5.837 10.025 -10.311 1.00 60.25 98 GLU A C 1
ATOM 755 O O . GLU A 1 98 ? -6.644 9.280 -9.763 1.00 60.25 98 GLU A O 1
ATOM 760 N N . LEU A 1 99 ? -5.377 9.800 -11.550 1.00 65.94 99 LEU A N 1
ATOM 761 C CA . LEU A 1 99 ? -5.889 8.727 -12.413 1.00 65.94 99 LEU A CA 1
ATOM 762 C C . LEU A 1 99 ? -5.631 7.333 -11.836 1.00 65.94 99 LEU A C 1
ATOM 764 O O . LEU A 1 99 ? -6.502 6.476 -11.899 1.00 65.94 99 LEU A O 1
ATOM 768 N N . LYS A 1 100 ? -4.463 7.094 -11.231 1.00 74.69 100 LYS A N 1
ATOM 769 C CA . LYS A 1 100 ? -4.163 5.788 -10.618 1.00 74.69 100 LYS A CA 1
ATOM 770 C C . LYS A 1 100 ? -4.802 5.646 -9.239 1.00 74.69 100 LYS A C 1
ATOM 772 O O . LYS A 1 100 ? -5.358 4.606 -8.895 1.00 74.69 100 LYS A O 1
ATOM 777 N N . THR A 1 101 ? -4.714 6.702 -8.436 1.00 82.56 101 THR A N 1
ATOM 778 C CA . THR A 1 101 ? -5.085 6.661 -7.018 1.00 82.56 101 THR A CA 1
ATOM 779 C C . THR A 1 101 ? -6.603 6.602 -6.845 1.00 82.56 101 THR A C 1
ATOM 781 O O . THR A 1 101 ? -7.082 5.802 -6.047 1.00 82.56 101 THR A O 1
ATOM 784 N N . ALA A 1 102 ? -7.365 7.373 -7.630 1.00 85.56 102 ALA A N 1
ATOM 785 C CA . ALA A 1 102 ? -8.823 7.409 -7.529 1.00 85.56 102 ALA A CA 1
ATOM 786 C C . ALA A 1 102 ? -9.480 6.080 -7.938 1.00 85.56 102 ALA A C 1
ATOM 788 O O . ALA A 1 102 ? -10.451 5.655 -7.312 1.00 85.56 102 ALA A O 1
ATOM 789 N N . GLU A 1 103 ? -8.943 5.405 -8.957 1.00 89.06 103 GLU A N 1
ATOM 790 C CA . GLU A 1 103 ? -9.442 4.108 -9.432 1.00 89.06 103 GLU A CA 1
ATOM 791 C C . GLU A 1 103 ? -9.218 3.005 -8.392 1.00 89.06 103 GLU A C 1
ATOM 793 O O . GLU A 1 103 ? -10.140 2.255 -8.056 1.00 89.06 103 GLU A O 1
ATOM 798 N N . VAL A 1 104 ? -8.014 2.966 -7.808 1.00 92.12 104 VAL A N 1
ATOM 799 C CA . VAL A 1 104 ? -7.692 2.082 -6.680 1.00 92.12 104 VAL A CA 1
ATOM 800 C C . VAL A 1 104 ? -8.620 2.380 -5.504 1.00 92.12 104 VAL A C 1
ATOM 802 O O . VAL A 1 104 ? -9.260 1.471 -4.981 1.00 92.12 104 VAL A O 1
ATOM 805 N N . ASP A 1 105 ? -8.781 3.650 -5.134 1.00 93.88 105 ASP A N 1
ATOM 806 C CA . ASP A 1 105 ? -9.654 4.058 -4.033 1.00 93.88 105 ASP A CA 1
ATOM 807 C C . ASP A 1 105 ? -11.110 3.674 -4.243 1.00 93.88 105 ASP A C 1
ATOM 809 O O . ASP A 1 105 ? -11.772 3.231 -3.301 1.00 93.88 105 ASP A O 1
ATOM 813 N N . ARG A 1 106 ? -11.620 3.790 -5.472 1.00 92.88 106 ARG A N 1
ATOM 814 C CA . ARG A 1 106 ? -12.977 3.350 -5.798 1.00 92.88 106 ARG A CA 1
ATOM 815 C C . ARG A 1 106 ? -13.151 1.860 -5.518 1.00 92.88 106 ARG A C 1
ATOM 817 O O . ARG A 1 106 ? -14.162 1.477 -4.933 1.00 92.88 106 ARG A O 1
ATOM 824 N N . TYR A 1 107 ? -12.172 1.035 -5.886 1.00 95.00 107 TYR A N 1
ATOM 825 C CA . TYR A 1 107 ? -12.201 -0.398 -5.593 1.00 95.00 107 TYR A CA 1
ATOM 826 C C . TYR A 1 107 ? -12.110 -0.676 -4.086 1.00 95.00 107 TYR A C 1
ATOM 828 O O . TYR A 1 107 ? -12.894 -1.465 -3.555 1.00 95.00 107 TYR A O 1
ATOM 836 N N . LEU A 1 108 ? -11.203 0.007 -3.378 1.00 95.81 108 LEU A N 1
ATOM 837 C CA . LEU A 1 108 ? -10.968 -0.205 -1.946 1.00 95.81 108 LEU A CA 1
ATOM 838 C C . LEU A 1 108 ? -12.155 0.207 -1.056 1.00 95.81 108 LEU A C 1
ATOM 840 O O . LEU A 1 108 ? -12.307 -0.328 0.040 1.00 95.81 108 LEU A O 1
ATOM 844 N N . ARG A 1 109 ? -13.053 1.090 -1.519 1.00 95.38 109 ARG A N 1
ATOM 845 C CA . ARG A 1 109 ? -14.272 1.484 -0.776 1.00 95.38 109 ARG A CA 1
ATOM 846 C C . ARG A 1 109 ? -15.217 0.319 -0.450 1.00 95.38 109 ARG A C 1
ATOM 848 O O . ARG A 1 109 ? -16.091 0.483 0.402 1.00 95.38 109 ARG A O 1
ATOM 855 N N . ARG A 1 110 ? -15.065 -0.837 -1.099 1.00 94.50 110 ARG A N 1
ATOM 856 C CA . ARG A 1 110 ? -15.874 -2.041 -0.845 1.00 94.50 110 ARG A CA 1
ATOM 857 C C . ARG A 1 110 ? -15.555 -2.717 0.488 1.00 94.50 110 ARG A C 1
ATOM 859 O O . ARG A 1 110 ? -16.360 -3.510 0.958 1.00 94.50 110 ARG A O 1
ATOM 866 N N . PHE A 1 111 ? -14.410 -2.401 1.087 1.00 94.50 111 PHE A N 1
ATOM 867 C CA . PHE A 1 111 ? -13.979 -2.995 2.346 1.00 94.50 111 PHE A CA 1
ATOM 868 C C . PHE A 1 111 ? -14.265 -2.047 3.523 1.00 94.50 111 PHE A C 1
ATOM 870 O O . PHE A 1 111 ? -14.106 -0.828 3.371 1.00 94.50 111 PHE A O 1
ATOM 877 N N . PRO A 1 112 ? -14.690 -2.574 4.688 1.00 93.50 112 PRO A N 1
ATOM 878 C CA . PRO A 1 112 ? -14.877 -1.779 5.903 1.00 93.50 112 PRO A CA 1
ATOM 879 C C . PRO A 1 112 ? -13.534 -1.351 6.512 1.00 93.50 112 PRO A C 1
ATOM 881 O O . PRO A 1 112 ? -13.418 -0.247 7.039 1.00 93.50 112 PRO A O 1
ATOM 884 N N . SER A 1 113 ? -12.494 -2.174 6.372 1.00 95.25 113 SER A N 1
ATOM 885 C CA . SER A 1 113 ? -11.126 -1.820 6.733 1.00 95.25 113 SER A CA 1
ATOM 886 C C . SER A 1 113 ? -10.134 -2.246 5.658 1.00 95.25 113 SER A C 1
ATOM 888 O O . SER A 1 113 ? -10.308 -3.275 5.005 1.00 95.25 113 SER A O 1
ATOM 890 N N . VAL A 1 114 ? -9.101 -1.430 5.436 1.00 96.44 114 VAL A N 1
ATOM 891 C CA . VAL A 1 114 ? -8.041 -1.743 4.469 1.00 96.44 114 VAL A CA 1
ATOM 892 C C . VAL A 1 114 ? -6.701 -1.145 4.880 1.00 96.44 114 VAL A C 1
ATOM 894 O O . VAL A 1 114 ? -6.613 0.021 5.262 1.00 96.44 114 VAL A O 1
ATOM 897 N N . VAL A 1 115 ? -5.637 -1.930 4.720 1.00 97.00 115 VAL A N 1
ATOM 898 C CA . VAL A 1 115 ? -4.254 -1.448 4.742 1.00 97.00 115 VAL A CA 1
ATOM 899 C C . VAL A 1 115 ? -3.723 -1.506 3.314 1.00 97.00 115 VAL A C 1
ATOM 901 O O . VAL A 1 115 ? -3.549 -2.578 2.743 1.00 97.00 115 VAL A O 1
ATOM 904 N N . CYS A 1 116 ? -3.509 -0.343 2.706 1.00 97.06 116 CYS A N 1
ATOM 905 C CA . CYS A 1 116 ? -2.984 -0.229 1.351 1.00 97.06 116 CYS A CA 1
ATOM 906 C C . CYS A 1 116 ? -1.466 -0.049 1.405 1.00 97.06 116 CYS A C 1
ATOM 908 O O . CYS A 1 116 ? -0.985 1.063 1.633 1.00 97.06 116 CYS A O 1
ATOM 910 N N . ALA A 1 117 ? -0.716 -1.126 1.174 1.00 97.25 117 ALA A N 1
ATOM 911 C CA . ALA A 1 117 ? 0.737 -1.052 1.089 1.00 97.25 117 ALA A CA 1
ATOM 912 C C . ALA A 1 117 ? 1.200 -0.344 -0.200 1.00 97.25 117 ALA A C 1
ATOM 914 O O . ALA A 1 117 ? 0.659 -0.583 -1.285 1.00 97.25 117 ALA A O 1
ATOM 915 N N . VAL A 1 118 ? 2.197 0.535 -0.091 1.00 94.81 118 VAL A N 1
ATOM 916 C CA . VAL A 1 118 ? 2.752 1.315 -1.204 1.00 94.81 118 VAL A CA 1
ATOM 917 C C . VAL A 1 118 ? 4.277 1.230 -1.194 1.00 94.81 118 VAL A C 1
ATOM 919 O O . VAL A 1 118 ? 4.917 1.477 -0.175 1.00 94.81 118 VAL A O 1
ATOM 922 N N . GLY A 1 119 ? 4.853 0.912 -2.356 1.00 92.81 119 GLY A N 1
ATOM 923 C CA . GLY A 1 119 ? 6.297 0.780 -2.545 1.00 92.81 119 GLY A CA 1
ATOM 924 C C . GLY A 1 119 ? 6.967 2.13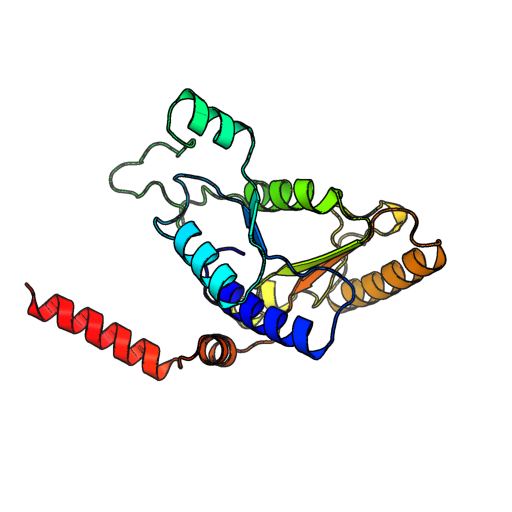1 -2.770 1.00 92.81 119 GLY A C 1
ATOM 925 O O . GLY A 1 119 ? 7.299 2.461 -3.905 1.00 92.81 119 GLY A O 1
ATOM 926 N N . ILE A 1 120 ? 7.106 2.925 -1.710 1.00 92.25 120 ILE A N 1
ATOM 927 C CA . ILE A 1 120 ? 7.964 4.117 -1.688 1.00 92.25 120 ILE A CA 1
ATOM 928 C C . ILE A 1 120 ? 9.098 3.903 -0.692 1.00 92.25 120 ILE A C 1
ATOM 930 O O . ILE A 1 120 ? 8.876 3.279 0.341 1.00 92.25 120 ILE A O 1
ATOM 934 N N . ARG A 1 121 ? 10.269 4.476 -0.974 1.00 95.19 121 ARG A N 1
ATOM 935 C CA . ARG A 1 121 ? 11.448 4.449 -0.105 1.00 95.19 121 ARG A CA 1
ATOM 936 C C . ARG A 1 121 ? 11.942 5.857 0.205 1.00 95.19 121 ARG A C 1
ATOM 938 O O . ARG A 1 121 ? 11.813 6.778 -0.606 1.00 95.19 121 ARG A O 1
ATOM 945 N N . ALA A 1 122 ? 12.524 6.026 1.384 1.00 93.69 122 ALA A N 1
ATOM 946 C CA . ALA A 1 122 ? 13.062 7.287 1.871 1.00 93.69 122 ALA A CA 1
ATOM 947 C C . ALA A 1 122 ? 14.235 7.770 1.008 1.00 93.69 122 ALA A C 1
ATOM 949 O O . ALA A 1 122 ? 14.283 8.942 0.636 1.00 93.69 122 ALA A O 1
ATOM 950 N N . GLU A 1 123 ? 15.125 6.855 0.621 1.00 92.62 123 GLU A N 1
ATOM 951 C CA . GLU A 1 123 ? 16.333 7.144 -0.165 1.00 92.62 123 GLU A CA 1
ATOM 952 C C . GLU A 1 123 ? 16.045 7.678 -1.573 1.00 92.62 123 GLU A C 1
ATOM 954 O O . GLU A 1 123 ? 16.896 8.312 -2.187 1.00 92.62 123 GLU A O 1
ATOM 959 N N . GLU A 1 124 ? 14.837 7.468 -2.102 1.00 87.06 124 GLU A N 1
ATOM 960 C CA . GLU A 1 124 ? 14.477 7.942 -3.441 1.00 87.06 124 GLU A CA 1
ATOM 961 C C . GLU A 1 124 ? 14.365 9.476 -3.523 1.00 87.06 124 GLU A C 1
ATOM 963 O O . GLU A 1 124 ? 14.467 10.032 -4.615 1.00 87.06 124 GLU A O 1
ATOM 968 N N . SER A 1 125 ? 14.087 10.178 -2.411 1.00 91.19 125 SER A N 1
ATOM 969 C CA . SER A 1 125 ? 14.121 11.653 -2.358 1.00 91.19 125 SER A CA 1
ATOM 970 C C . SER A 1 125 ? 13.933 12.206 -0.940 1.00 91.19 125 SER A C 1
ATOM 972 O O . SER A 1 125 ? 13.220 11.626 -0.123 1.00 91.19 125 SER A O 1
ATOM 974 N N . SER A 1 126 ? 14.395 13.439 -0.701 1.00 91.62 126 SER A N 1
ATOM 975 C CA . SER A 1 126 ? 14.146 14.177 0.553 1.00 91.62 126 SER A CA 1
ATOM 976 C C . SER A 1 126 ? 12.658 14.343 0.899 1.00 91.62 126 SER A C 1
ATOM 978 O O . SER A 1 126 ? 12.293 14.419 2.071 1.00 91.62 126 SER A O 1
ATOM 980 N N . SER A 1 127 ? 11.776 14.393 -0.106 1.00 90.81 127 SER A N 1
ATOM 981 C CA . SER A 1 127 ? 10.324 14.441 0.101 1.00 90.81 127 SER A CA 1
ATOM 982 C C . SER A 1 127 ? 9.764 13.104 0.591 1.00 90.81 127 SER A C 1
ATOM 984 O O . SER A 1 127 ? 8.896 13.095 1.466 1.00 90.81 127 SER A O 1
ATOM 986 N N . ARG A 1 128 ? 10.256 11.981 0.051 1.00 92.00 128 ARG A N 1
ATOM 987 C CA . ARG A 1 128 ? 9.847 10.635 0.478 1.00 92.00 128 ARG A CA 1
ATOM 988 C C . ARG A 1 128 ? 10.408 10.292 1.856 1.00 92.00 128 ARG A C 1
ATOM 990 O O . ARG A 1 128 ? 9.668 9.738 2.655 1.00 92.00 128 ARG A O 1
ATOM 997 N N . ALA A 1 129 ? 11.620 10.738 2.185 1.00 93.62 129 ALA A N 1
ATOM 998 C CA . ALA A 1 129 ? 12.213 10.568 3.516 1.00 93.62 129 ALA A CA 1
ATOM 999 C C . ALA A 1 129 ? 11.393 11.198 4.659 1.00 93.62 129 ALA A C 1
ATOM 1001 O O . ALA A 1 129 ? 11.488 10.772 5.802 1.00 93.62 129 ALA A O 1
ATOM 1002 N N . LYS A 1 130 ? 10.563 12.207 4.362 1.00 94.56 130 LYS A N 1
ATOM 1003 C CA . LYS A 1 130 ? 9.676 12.857 5.343 1.00 94.56 130 LYS A CA 1
ATOM 1004 C C . LYS A 1 130 ? 8.301 12.190 5.458 1.00 94.56 130 LYS A C 1
ATOM 1006 O O . LYS A 1 130 ? 7.425 12.726 6.139 1.00 94.56 130 LYS A O 1
ATOM 1011 N N . LYS A 1 131 ? 8.052 11.092 4.739 1.00 94.25 131 LYS A N 1
ATOM 1012 C CA . LYS A 1 131 ? 6.764 10.395 4.788 1.00 94.25 131 LYS A CA 1
ATOM 1013 C C . LYS A 1 131 ? 6.630 9.617 6.106 1.00 94.25 131 LYS A C 1
ATOM 1015 O O . LYS A 1 131 ? 7.621 9.085 6.582 1.00 94.25 131 LYS A O 1
ATOM 1020 N N . PRO A 1 132 ? 5.422 9.541 6.686 1.00 96.38 132 PRO A N 1
ATOM 1021 C CA . PRO A 1 132 ? 5.131 8.604 7.773 1.00 96.38 132 PRO A CA 1
ATOM 1022 C C . PRO A 1 132 ? 5.171 7.159 7.282 1.00 96.38 132 PRO A C 1
ATOM 1024 O O . PRO A 1 132 ? 4.892 6.907 6.111 1.00 96.38 132 PRO A O 1
ATOM 1027 N N . SER A 1 133 ? 5.409 6.211 8.178 1.00 96.44 133 SER A N 1
ATOM 1028 C CA . SER A 1 133 ? 5.386 4.775 7.885 1.00 96.44 133 SER A CA 1
ATOM 1029 C C . SER A 1 133 ? 3.964 4.299 7.582 1.00 96.44 133 SER A C 1
ATOM 1031 O O . SER A 1 133 ? 3.744 3.609 6.586 1.00 96.44 133 SER A O 1
ATOM 1033 N N . PHE A 1 134 ? 2.970 4.717 8.376 1.00 96.94 134 PHE A N 1
ATOM 1034 C CA . PHE A 1 134 ? 1.570 4.330 8.165 1.00 96.94 134 PHE A CA 1
ATOM 1035 C C . PHE A 1 134 ? 0.556 5.452 8.488 1.00 96.94 134 PHE A C 1
ATOM 1037 O O . PHE A 1 134 ? 0.022 5.532 9.588 1.00 96.94 134 PHE A O 1
ATOM 1044 N N . PRO A 1 135 ? 0.241 6.361 7.547 1.00 97.31 135 PRO A N 1
ATOM 1045 C CA . PRO A 1 135 ? -0.795 7.372 7.765 1.00 97.31 135 PRO A CA 1
ATOM 1046 C C . PRO A 1 135 ? -2.211 6.861 7.456 1.00 97.31 135 PRO A C 1
ATOM 1048 O O . PRO A 1 135 ? -2.417 5.976 6.618 1.00 97.31 135 PRO A O 1
ATOM 1051 N N . VAL A 1 136 ? -3.222 7.532 8.020 1.00 97.94 136 VAL A N 1
ATOM 1052 C CA . VAL A 1 136 ? -4.620 7.378 7.583 1.00 97.94 136 VAL A CA 1
ATOM 1053 C C . VAL A 1 136 ? -4.773 7.767 6.111 1.00 97.94 136 VAL A C 1
ATOM 1055 O O . VAL A 1 136 ? -4.331 8.826 5.659 1.00 97.94 136 VAL A O 1
ATOM 1058 N N . ARG A 1 137 ? -5.464 6.921 5.347 1.00 96.56 137 ARG A N 1
ATOM 1059 C CA . ARG A 1 137 ? -5.829 7.161 3.951 1.00 96.56 137 ARG A CA 1
ATOM 1060 C C . ARG A 1 137 ? -7.116 7.985 3.864 1.00 96.56 137 ARG A C 1
ATOM 1062 O O . ARG A 1 137 ? -8.212 7.469 3.638 1.00 96.56 137 ARG A O 1
ATOM 1069 N N . ASN A 1 138 ? -6.966 9.294 4.045 1.00 95.94 138 ASN A N 1
ATOM 1070 C CA . ASN A 1 138 ? -8.069 10.253 4.158 1.00 95.94 138 ASN A CA 1
ATOM 1071 C C . ASN A 1 138 ? -9.102 10.225 3.014 1.00 95.94 138 ASN A C 1
ATOM 1073 O O . ASN A 1 138 ? -10.254 10.599 3.241 1.00 95.94 138 ASN A O 1
ATOM 1077 N N . ASP A 1 139 ? -8.736 9.808 1.802 1.00 94.25 139 ASP A N 1
ATOM 1078 C CA . ASP A 1 139 ? -9.638 9.842 0.641 1.00 94.25 139 ASP A CA 1
ATOM 1079 C C . ASP A 1 139 ? -10.822 8.869 0.765 1.00 94.25 139 ASP A C 1
ATOM 1081 O O . ASP A 1 139 ? -11.920 9.150 0.267 1.00 94.25 139 ASP A O 1
ATOM 1085 N N . ILE A 1 140 ? -10.637 7.751 1.476 1.00 95.75 140 ILE A N 1
ATOM 1086 C CA . ILE A 1 140 ? -11.653 6.691 1.602 1.00 95.75 140 ILE A CA 1
ATOM 1087 C C . ILE A 1 140 ? -12.086 6.401 3.046 1.00 95.75 140 ILE A C 1
ATOM 1089 O O . ILE A 1 140 ? -13.132 5.774 3.233 1.00 95.75 140 ILE A O 1
ATOM 1093 N N . THR A 1 141 ? -11.345 6.887 4.045 1.00 97.25 141 THR A N 1
ATOM 1094 C CA . THR A 1 141 ? -11.696 6.787 5.474 1.00 97.25 141 THR A CA 1
ATOM 1095 C C . THR A 1 141 ? -12.919 7.644 5.833 1.00 97.25 141 THR A C 1
ATOM 1097 O O . THR A 1 141 ? -13.143 8.709 5.248 1.00 97.25 141 THR A O 1
ATOM 1100 N N . THR A 1 142 ? -13.723 7.194 6.803 1.00 96.75 142 THR A N 1
ATOM 1101 C CA . THR A 1 142 ? -14.847 7.958 7.369 1.00 96.75 142 THR A CA 1
ATOM 1102 C C . THR A 1 142 ? -14.374 9.303 7.918 1.00 96.75 142 THR A C 1
ATOM 1104 O O . THR A 1 142 ? -13.312 9.396 8.524 1.00 96.75 142 THR A O 1
ATOM 1107 N N . VAL A 1 143 ? -15.182 10.352 7.732 1.00 96.06 143 VAL A N 1
ATOM 1108 C CA . VAL A 1 143 ? -14.838 11.744 8.080 1.00 96.06 143 VAL A CA 1
ATOM 1109 C C . VAL A 1 143 ? -14.326 11.897 9.516 1.00 96.06 143 VAL A C 1
ATOM 1111 O O . VAL A 1 143 ? -13.307 12.551 9.709 1.00 96.06 143 VAL A O 1
ATOM 1114 N N . SER A 1 144 ? -14.967 11.252 10.494 1.00 94.50 144 SER A N 1
ATOM 1115 C CA . SER A 1 144 ? -14.589 11.326 11.915 1.00 94.50 144 SER A CA 1
ATOM 1116 C C . SER A 1 144 ? -13.204 10.753 12.245 1.00 94.50 144 SER A C 1
ATOM 1118 O O . SER A 1 144 ? -12.675 11.035 13.316 1.00 94.50 144 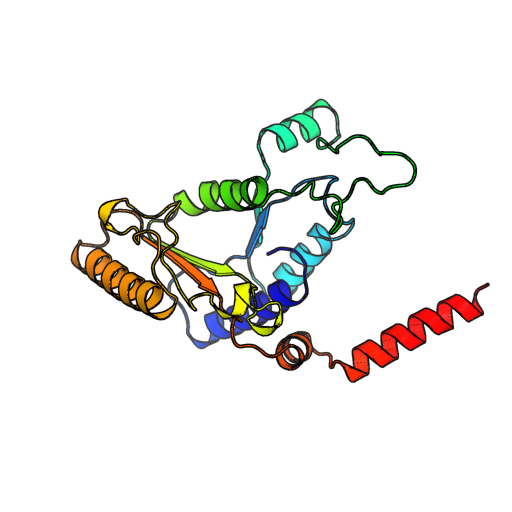SER A O 1
ATOM 1120 N N . LEU A 1 145 ? -12.614 9.963 11.344 1.00 96.69 145 LEU A N 1
ATOM 1121 C CA . LEU A 1 145 ? -11.316 9.307 11.525 1.00 96.69 145 LEU A CA 1
ATOM 1122 C C . LEU A 1 145 ? -10.208 9.936 10.661 1.00 96.69 145 LEU A C 1
ATOM 1124 O O . LEU A 1 145 ? -9.048 9.530 10.749 1.00 96.69 145 LEU A O 1
ATOM 1128 N N . LYS A 1 146 ? -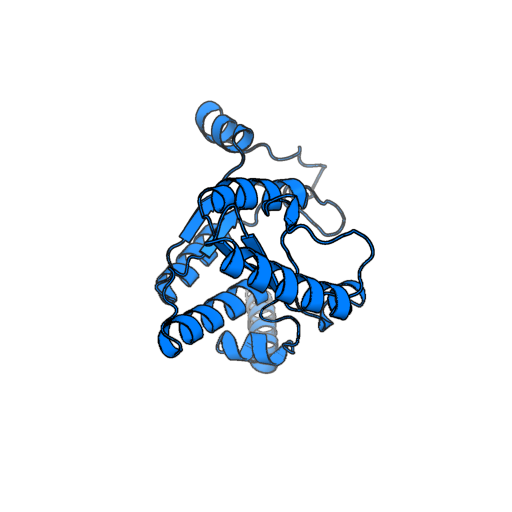10.534 10.918 9.809 1.00 97.25 146 LYS A N 1
ATOM 1129 C CA . LYS A 1 146 ? -9.554 11.551 8.915 1.00 97.25 146 LYS A CA 1
ATOM 1130 C C . LYS A 1 146 ? -8.540 12.376 9.700 1.00 97.25 146 LYS A C 1
ATOM 1132 O O . LYS A 1 146 ? -8.907 13.142 10.584 1.00 97.25 146 LYS A O 1
ATOM 1137 N N . ALA A 1 147 ? -7.275 12.267 9.309 1.00 95.94 147 ALA A N 1
ATOM 1138 C CA . ALA A 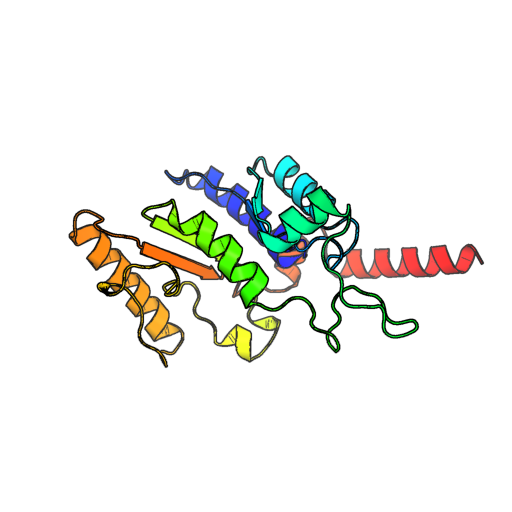1 147 ? -6.211 13.122 9.816 1.00 95.94 147 ALA A CA 1
ATOM 1139 C C . ALA A 1 147 ? -6.364 14.555 9.293 1.00 95.94 147 ALA A C 1
ATOM 1141 O O . ALA A 1 147 ? -6.759 14.769 8.140 1.00 95.94 147 ALA A O 1
ATOM 1142 N N . SER A 1 148 ? -6.005 15.540 10.113 1.00 93.06 148 SER A N 1
ATOM 1143 C CA . SER A 1 148 ? -5.906 16.932 9.679 1.00 93.06 148 SER A CA 1
ATOM 1144 C C . SER A 1 148 ? -4.752 17.130 8.684 1.00 93.06 148 SER A C 1
ATOM 1146 O O . SER A 1 148 ? -3.847 16.303 8.543 1.00 93.06 148 SER A O 1
ATOM 1148 N N . LYS A 1 149 ? -4.800 18.237 7.937 1.00 91.06 149 LYS A N 1
ATOM 1149 C CA . LYS A 1 149 ? -3.690 18.649 7.067 1.00 91.06 149 LYS A CA 1
ATOM 1150 C C . LYS A 1 149 ? -2.558 19.239 7.915 1.00 91.06 149 LYS A C 1
ATOM 1152 O O . LYS A 1 149 ? -2.824 19.859 8.937 1.00 91.06 149 LYS A O 1
ATOM 1157 N N . GLY A 1 150 ? -1.320 19.117 7.435 1.00 91.12 150 GLY A N 1
ATOM 1158 C CA . GLY A 1 150 ? -0.151 19.786 8.025 1.00 91.12 150 GLY A CA 1
ATOM 1159 C C . GLY A 1 150 ? 0.575 19.008 9.125 1.00 91.12 150 GLY A C 1
ATOM 1160 O O . GLY A 1 150 ? 1.549 19.525 9.658 1.00 91.12 150 GLY A O 1
ATOM 1161 N N . LEU A 1 151 ? 0.146 17.781 9.432 1.00 94.44 151 LEU A N 1
ATOM 1162 C CA . LEU A 1 151 ? 0.843 16.910 10.377 1.00 94.44 151 LEU A CA 1
ATOM 1163 C C . LEU A 1 151 ? 2.209 16.472 9.827 1.00 94.44 151 LEU A C 1
ATOM 1165 O O . LEU A 1 151 ? 2.371 16.214 8.629 1.00 94.44 151 LEU A O 1
ATOM 1169 N N . ASN A 1 152 ? 3.193 16.353 10.713 1.00 95.75 152 ASN A N 1
ATOM 1170 C CA . ASN A 1 152 ? 4.461 15.701 10.406 1.00 95.75 152 ASN A CA 1
ATOM 1171 C C . ASN A 1 152 ? 4.330 14.162 10.450 1.00 95.75 152 ASN A C 1
ATOM 1173 O O . ASN A 1 152 ? 3.274 13.620 10.774 1.00 95.75 152 ASN A O 1
ATOM 1177 N N . ALA A 1 153 ? 5.403 13.440 10.109 1.00 95.12 153 ALA A N 1
ATOM 1178 C CA . ALA A 1 153 ? 5.392 11.976 10.050 1.00 95.12 153 ALA A CA 1
ATOM 1179 C C . ALA A 1 153 ? 4.962 11.315 11.377 1.00 95.12 153 ALA A C 1
ATOM 1181 O O . ALA A 1 153 ? 4.036 10.509 11.386 1.00 95.12 153 ALA A O 1
ATOM 1182 N N . LYS A 1 154 ? 5.562 11.720 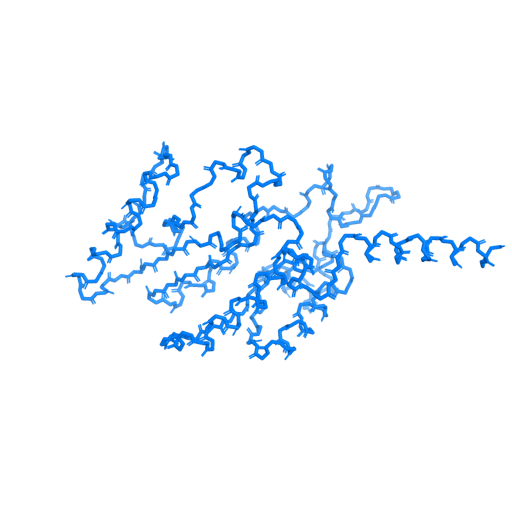12.503 1.00 96.38 154 LYS A N 1
ATOM 1183 C CA . LYS A 1 154 ? 5.247 11.161 13.830 1.00 96.38 154 LYS A CA 1
ATOM 1184 C C . LYS A 1 154 ? 3.819 11.476 14.263 1.00 96.38 154 LYS A C 1
ATOM 1186 O O . LYS A 1 154 ? 3.157 10.669 14.903 1.00 96.38 154 LYS A O 1
ATOM 1191 N N . GLU A 1 155 ? 3.337 12.668 13.928 1.00 97.62 155 GLU A N 1
ATOM 1192 C CA . GLU A 1 155 ? 1.959 13.066 14.216 1.00 97.62 155 GLU A CA 1
ATOM 1193 C C . GLU A 1 155 ? 0.950 12.279 13.379 1.00 97.62 155 GLU A C 1
ATOM 1195 O O . GLU A 1 155 ? -0.106 11.915 13.889 1.00 97.62 155 GLU A O 1
ATOM 1200 N N . HIS A 1 156 ? 1.276 11.982 12.120 1.00 97.38 156 HIS A N 1
ATOM 1201 C CA . HIS A 1 156 ? 0.458 11.122 11.272 1.00 97.38 156 HIS A CA 1
ATOM 1202 C C . HIS A 1 156 ? 0.362 9.689 11.804 1.00 97.38 156 HIS A C 1
ATOM 1204 O O . HIS A 1 156 ? -0.723 9.114 11.749 1.00 97.38 156 HIS A O 1
ATOM 1210 N N . GLU A 1 157 ? 1.465 9.131 12.301 1.00 97.06 157 GLU A N 1
ATOM 1211 C CA . GLU A 1 157 ? 1.502 7.788 12.897 1.00 97.06 157 GLU A CA 1
ATOM 1212 C C . GLU A 1 157 ? 0.694 7.743 14.198 1.00 97.06 157 GLU A C 1
ATOM 1214 O O . GLU A 1 157 ? -0.224 6.934 14.312 1.00 97.06 157 GLU A O 1
ATOM 1219 N N . ARG A 1 158 ? 0.915 8.700 15.112 1.00 97.81 158 ARG A N 1
ATOM 1220 C CA . ARG A 1 158 ? 0.114 8.821 16.342 1.00 97.81 158 ARG A CA 1
ATOM 1221 C C . ARG A 1 158 ? -1.378 8.981 16.042 1.00 97.81 158 ARG A C 1
ATOM 1223 O O . ARG A 1 158 ? -2.217 8.346 16.672 1.00 97.81 158 ARG A O 1
ATOM 1230 N N . TRP A 1 159 ? -1.731 9.797 15.047 1.00 98.06 159 TRP A N 1
ATOM 1231 C CA . TRP A 1 159 ? -3.126 9.938 14.631 1.00 98.06 159 TRP A CA 1
ATOM 1232 C C . TRP A 1 159 ? -3.699 8.630 14.076 1.00 98.06 159 TRP A C 1
ATOM 1234 O O . TRP A 1 159 ? -4.865 8.321 14.311 1.00 98.06 159 TRP A O 1
ATOM 1244 N N . ALA A 1 160 ? -2.911 7.864 13.317 1.00 97.75 160 ALA A N 1
ATOM 1245 C CA . ALA A 1 160 ? -3.349 6.577 12.793 1.00 97.75 160 ALA A CA 1
ATOM 1246 C C . ALA A 1 160 ? -3.640 5.579 13.922 1.00 97.75 160 ALA A C 1
ATOM 1248 O O . ALA A 1 160 ? -4.682 4.930 13.878 1.00 97.75 160 ALA A O 1
ATOM 1249 N N . GLU A 1 161 ? -2.795 5.520 14.952 1.00 97.88 161 GLU A N 1
ATOM 1250 C CA . GLU A 1 161 ? -3.025 4.710 16.159 1.00 97.88 161 GLU A CA 1
ATOM 1251 C C . GLU A 1 161 ? -4.327 5.109 16.870 1.00 97.88 161 GLU A C 1
ATOM 1253 O O . GLU A 1 161 ? -5.177 4.260 17.145 1.00 97.88 161 GLU A O 1
ATOM 1258 N N . GLU A 1 162 ? -4.542 6.410 17.091 1.00 97.56 162 GLU A N 1
ATOM 1259 C CA . GLU A 1 162 ? -5.785 6.916 17.684 1.00 97.56 162 GLU A CA 1
ATOM 1260 C C . GLU A 1 162 ? -7.017 6.583 16.828 1.00 97.56 162 GLU A C 1
ATOM 1262 O O . GLU A 1 162 ? -8.072 6.225 17.357 1.00 97.56 162 GLU A O 1
ATOM 1267 N N . ALA A 1 163 ? -6.909 6.694 15.501 1.00 97.56 163 ALA A N 1
ATOM 1268 C CA . ALA A 1 163 ? -7.995 6.379 14.581 1.00 97.56 163 ALA A CA 1
ATOM 1269 C C . ALA A 1 163 ? -8.338 4.880 14.581 1.00 97.56 163 ALA A C 1
ATOM 1271 O O . ALA A 1 163 ? -9.522 4.540 14.522 1.00 97.56 163 ALA A O 1
ATOM 1272 N N . ILE A 1 164 ? -7.333 4.000 14.683 1.00 97.44 164 ILE A N 1
ATOM 1273 C CA . ILE A 1 164 ? -7.525 2.552 14.847 1.00 97.44 164 ILE A CA 1
ATOM 1274 C C . ILE A 1 164 ? -8.287 2.281 16.146 1.00 97.44 164 ILE A C 1
ATOM 1276 O O . ILE A 1 164 ? -9.363 1.689 16.095 1.00 97.44 164 ILE A O 1
ATOM 1280 N N . ALA A 1 165 ? -7.804 2.799 17.278 1.00 97.44 165 ALA A N 1
ATOM 1281 C CA . ALA A 1 165 ? -8.430 2.578 18.581 1.00 97.44 165 ALA A CA 1
ATOM 1282 C C . ALA A 1 165 ? -9.885 3.083 18.631 1.00 97.44 165 ALA A C 1
ATOM 1284 O O . ALA A 1 165 ? -10.772 2.407 19.152 1.00 97.44 165 ALA A O 1
ATOM 1285 N N . ARG A 1 166 ? -10.166 4.256 18.042 1.00 97.06 166 ARG A N 1
ATOM 1286 C CA . ARG A 1 166 ? -11.534 4.799 17.950 1.00 97.06 166 ARG A CA 1
ATOM 1287 C C . ARG A 1 166 ? -12.451 3.944 17.083 1.00 97.06 166 ARG A C 1
ATOM 1289 O O . ARG A 1 166 ? -13.627 3.816 17.407 1.00 97.06 166 ARG A O 1
ATOM 1296 N N . TRP A 1 167 ? -11.942 3.403 15.978 1.00 97.31 167 TRP A N 1
ATOM 1297 C CA . TRP A 1 167 ? -12.720 2.535 15.096 1.00 97.31 167 TRP A CA 1
ATOM 1298 C C . TRP A 1 167 ? -13.002 1.179 15.749 1.00 97.31 167 TRP A C 1
ATOM 1300 O O . TRP A 1 167 ? -14.120 0.682 15.673 1.00 97.31 167 TRP A O 1
ATOM 1310 N N . GLU A 1 168 ? -12.032 0.597 16.452 1.00 95.94 168 GLU A N 1
ATOM 1311 C CA . GLU A 1 168 ? -12.246 -0.634 17.218 1.00 95.94 168 GLU A CA 1
ATOM 1312 C C . GLU A 1 168 ? -13.249 -0.431 18.360 1.00 95.94 168 GLU A C 1
ATOM 1314 O O . GLU A 1 168 ? -14.146 -1.253 18.540 1.00 95.94 168 GLU A O 1
ATOM 1319 N N . GLY A 1 169 ? -13.163 0.696 19.074 1.00 96.50 169 GLY A N 1
ATOM 1320 C CA . GLY A 1 169 ? -14.094 1.055 20.146 1.00 96.50 169 GLY A CA 1
ATOM 1321 C C . GLY A 1 169 ? -15.507 1.435 19.682 1.00 96.50 169 GLY A C 1
ATOM 1322 O O . GLY A 1 169 ? -16.417 1.479 20.505 1.00 96.50 169 GLY A O 1
ATOM 1323 N N . SER A 1 170 ? -15.719 1.695 18.387 1.00 93.75 170 SER A N 1
ATOM 1324 C CA . SER A 1 170 ? -17.032 2.026 17.810 1.00 93.75 170 SER A CA 1
ATOM 1325 C C . SER A 1 170 ? -17.752 0.819 17.200 1.00 93.75 170 SER A C 1
ATOM 1327 O O . SER A 1 170 ? -18.573 0.985 16.295 1.00 93.75 170 SER A O 1
ATOM 1329 N N . ASP A 1 171 ? -17.410 -0.394 17.641 1.00 93.25 171 ASP A N 1
ATOM 1330 C CA . ASP A 1 171 ? -17.852 -1.651 17.021 1.00 93.25 171 ASP A CA 1
ATOM 1331 C C . ASP A 1 171 ? -17.539 -1.688 15.513 1.00 93.25 171 ASP A C 1
ATOM 1333 O O . ASP A 1 171 ? -18.316 -2.155 14.683 1.00 93.25 171 ASP A O 1
ATOM 1337 N N . ARG A 1 172 ? -16.385 -1.115 15.132 1.00 92.38 172 ARG A N 1
ATOM 1338 C CA . ARG A 1 172 ? -15.907 -1.047 13.742 1.00 92.38 172 ARG A CA 1
ATOM 1339 C C . ARG A 1 172 ? -16.874 -0.326 12.800 1.00 92.38 172 ARG A C 1
ATOM 1341 O O . ARG A 1 172 ? -16.903 -0.587 11.595 1.00 92.38 172 ARG A O 1
ATOM 1348 N N . THR A 1 173 ? -17.633 0.633 13.330 1.00 92.94 173 THR A N 1
ATOM 1349 C CA . THR A 1 173 ? -18.586 1.424 12.549 1.00 92.94 173 THR A CA 1
ATOM 1350 C C . THR A 1 173 ? -17.867 2.361 11.575 1.00 92.94 173 THR A C 1
ATOM 1352 O O . THR A 1 173 ? -16.997 3.155 11.942 1.00 92.94 173 THR A O 1
ATOM 1355 N N . GLY A 1 174 ? -18.290 2.327 10.309 1.00 94.00 174 GLY A N 1
ATOM 1356 C CA . GLY A 1 174 ? -17.708 3.130 9.233 1.00 94.00 174 GLY A CA 1
ATOM 1357 C C . GLY A 1 174 ? -16.476 2.485 8.592 1.00 94.00 174 GLY A C 1
ATOM 1358 O O . GLY A 1 174 ? -16.183 1.314 8.816 1.00 94.00 174 GLY A O 1
ATOM 1359 N N . ARG A 1 175 ? -15.766 3.249 7.750 1.00 96.75 175 ARG A N 1
ATOM 1360 C CA . ARG A 1 175 ? -14.586 2.780 7.018 1.00 96.75 175 ARG A CA 1
ATOM 1361 C C . ARG A 1 175 ? -13.294 3.330 7.610 1.00 96.75 175 ARG A C 1
ATOM 1363 O O . ARG A 1 175 ? -13.137 4.550 7.682 1.00 96.75 175 ARG A O 1
ATOM 1370 N N . LEU A 1 176 ? -12.340 2.451 7.899 1.00 97.88 176 LEU A N 1
ATOM 1371 C CA . LEU A 1 176 ? -10.968 2.820 8.244 1.00 97.88 176 LEU A CA 1
ATOM 1372 C C . LEU A 1 176 ? -10.000 2.328 7.167 1.00 97.88 176 LEU A C 1
ATOM 1374 O O . LEU A 1 176 ? -9.875 1.134 6.918 1.00 97.88 176 LEU A O 1
ATOM 1378 N N . ALA A 1 177 ? -9.285 3.248 6.533 1.00 98.00 177 ALA A N 1
ATOM 1379 C CA . ALA A 1 177 ? -8.236 2.909 5.589 1.00 98.00 177 ALA A CA 1
ATOM 1380 C C . ALA A 1 177 ? -6.906 3.524 6.006 1.00 98.00 177 ALA A C 1
ATOM 1382 O O . ALA A 1 177 ? -6.837 4.703 6.362 1.00 98.00 177 ALA A O 1
ATOM 1383 N N . LEU A 1 178 ? -5.845 2.736 5.888 1.00 98.06 178 LEU A N 1
ATOM 1384 C CA . LEU A 1 178 ? -4.470 3.147 6.131 1.00 98.06 178 LEU A CA 1
ATOM 1385 C C . LEU A 1 178 ? -3.670 3.018 4.837 1.00 98.06 178 LEU A C 1
ATOM 1387 O O . LEU A 1 178 ? -3.921 2.137 4.013 1.00 98.06 178 LEU A O 1
ATOM 1391 N N . THR A 1 179 ? -2.708 3.909 4.646 1.00 97.50 179 THR A N 1
ATOM 1392 C CA . THR A 1 179 ? -1.618 3.685 3.693 1.00 97.50 179 THR A CA 1
ATOM 1393 C C . THR A 1 179 ? -0.443 3.149 4.491 1.00 97.50 179 THR A C 1
ATOM 1395 O O . THR A 1 179 ? -0.151 3.702 5.540 1.00 97.50 179 THR A O 1
ATOM 1398 N N . TRP A 1 180 ? 0.224 2.103 4.019 1.00 97.56 180 TRP A N 1
ATOM 1399 C CA . TRP A 1 180 ? 1.426 1.573 4.658 1.00 97.56 180 TRP A CA 1
ATOM 1400 C C . TRP A 1 180 ? 2.602 1.676 3.693 1.00 97.56 180 TRP A C 1
ATOM 1402 O O . TRP A 1 180 ? 2.628 1.029 2.650 1.00 97.56 180 TRP A O 1
ATOM 1412 N N . ASN A 1 181 ? 3.580 2.510 4.019 1.00 96.94 181 ASN A N 1
ATOM 1413 C CA . ASN A 1 181 ? 4.819 2.626 3.262 1.00 96.94 181 ASN A CA 1
ATOM 1414 C C . ASN A 1 181 ? 5.765 1.512 3.730 1.00 96.94 181 ASN A C 1
ATOM 1416 O O . ASN A 1 181 ? 6.694 1.744 4.494 1.00 96.94 181 ASN A O 1
ATOM 1420 N N . ALA A 1 182 ? 5.449 0.282 3.321 1.00 95.50 182 ALA A N 1
ATOM 1421 C CA . ALA A 1 182 ? 5.975 -0.952 3.912 1.00 95.50 182 ALA A CA 1
ATOM 1422 C C . ALA A 1 182 ? 7.485 -1.166 3.740 1.00 95.50 182 ALA A C 1
ATOM 1424 O O . ALA A 1 182 ? 8.064 -1.983 4.442 1.00 95.50 182 ALA A O 1
ATOM 1425 N N . ILE A 1 183 ? 8.096 -0.448 2.800 1.00 96.69 183 ILE A N 1
ATOM 1426 C CA . ILE A 1 183 ? 9.528 -0.516 2.493 1.00 96.69 183 ILE A CA 1
ATOM 1427 C C . ILE A 1 183 ? 10.185 0.867 2.608 1.00 96.69 183 ILE A C 1
ATOM 1429 O O . ILE A 1 183 ? 11.180 1.144 1.945 1.00 96.69 183 ILE A O 1
ATOM 1433 N N . LEU A 1 184 ? 9.588 1.779 3.387 1.00 96.56 184 LEU A N 1
ATOM 1434 C CA . LEU A 1 184 ? 10.029 3.173 3.464 1.00 96.56 184 LEU A CA 1
ATOM 1435 C C . LEU A 1 184 ? 11.495 3.297 3.885 1.00 96.56 184 LEU A C 1
ATOM 1437 O O . LEU A 1 184 ? 12.216 4.130 3.346 1.00 96.56 184 LEU A O 1
ATOM 1441 N N . ASP A 1 185 ? 11.914 2.476 4.832 1.00 95.88 185 ASP A N 1
ATOM 1442 C CA . ASP A 1 185 ? 13.247 2.428 5.423 1.00 95.88 185 ASP A CA 1
ATOM 1443 C C . ASP A 1 185 ? 14.186 1.427 4.736 1.00 95.88 185 ASP A C 1
ATOM 1445 O O . ASP A 1 185 ? 15.340 1.309 5.137 1.00 95.88 185 ASP A O 1
ATOM 1449 N N . TRP A 1 186 ? 13.730 0.735 3.686 1.00 96.56 186 TRP A N 1
ATOM 1450 C CA . TRP A 1 186 ? 14.560 -0.242 2.988 1.00 96.56 186 TRP A CA 1
ATOM 1451 C C . TRP A 1 186 ? 15.670 0.443 2.181 1.00 96.56 186 TRP A C 1
ATOM 1453 O O . TRP A 1 186 ? 15.363 1.294 1.326 1.00 96.56 186 TRP A O 1
ATOM 1463 N N . PRO A 1 187 ? 16.935 0.021 2.353 1.00 94.94 187 PRO A N 1
ATOM 1464 C CA . PRO A 1 187 ? 17.996 0.392 1.435 1.00 94.94 187 PRO A CA 1
ATOM 1465 C C . PRO A 1 187 ? 17.761 -0.235 0.056 1.00 94.94 187 PRO A C 1
ATOM 1467 O O . PRO A 1 187 ? 17.040 -1.227 -0.093 1.00 94.94 187 PRO A O 1
ATOM 1470 N N . LEU A 1 188 ? 18.365 0.352 -0.980 1.00 93.44 188 LEU A N 1
ATOM 1471 C CA . LEU A 1 188 ? 18.252 -0.169 -2.349 1.00 93.44 188 LEU A CA 1
ATOM 1472 C C . LEU A 1 188 ? 18.778 -1.609 -2.475 1.00 93.44 188 LEU A C 1
ATOM 1474 O O . LEU A 1 188 ? 18.174 -2.416 -3.177 1.00 93.44 188 LEU A O 1
ATOM 1478 N N . GLU A 1 189 ? 19.845 -1.942 -1.754 1.00 93.31 189 GLU A N 1
ATOM 1479 C CA . GLU A 1 189 ? 20.424 -3.287 -1.710 1.00 93.31 189 GLU A CA 1
ATOM 1480 C C . GLU A 1 189 ? 19.391 -4.342 -1.292 1.00 93.31 189 GLU A C 1
ATOM 1482 O O . GLU A 1 189 ? 19.154 -5.298 -2.027 1.00 93.31 189 GLU A O 1
ATOM 1487 N N . GLN A 1 190 ? 18.664 -4.104 -0.196 1.00 94.88 190 GLN A N 1
ATOM 1488 C CA . GLN A 1 190 ? 17.629 -5.021 0.292 1.00 94.88 190 GLN A CA 1
ATOM 1489 C C . GLN A 1 190 ? 16.501 -5.237 -0.734 1.00 94.88 190 GLN A C 1
ATOM 1491 O O . GLN A 1 190 ? 15.922 -6.326 -0.815 1.00 94.88 190 GLN A O 1
ATOM 1496 N N . VAL A 1 191 ? 16.175 -4.218 -1.543 1.00 95.38 191 VAL A N 1
ATOM 1497 C CA . VAL A 1 191 ? 15.210 -4.364 -2.648 1.00 95.38 191 VAL A CA 1
ATOM 1498 C C . VAL A 1 191 ? 15.721 -5.387 -3.656 1.00 95.38 191 VAL A C 1
ATOM 1500 O O . VAL A 1 191 ? 14.965 -6.270 -4.056 1.00 95.38 191 VAL A O 1
ATOM 1503 N N . TRP A 1 192 ? 16.987 -5.288 -4.055 1.00 93.50 192 TRP A N 1
ATOM 1504 C CA . TRP A 1 192 ? 17.590 -6.208 -5.014 1.00 93.50 192 TRP A CA 1
ATOM 1505 C C . TRP A 1 192 ? 17.743 -7.617 -4.453 1.00 93.50 192 TRP A C 1
ATOM 1507 O O . TRP A 1 192 ? 17.338 -8.569 -5.123 1.00 93.50 192 TRP A O 1
ATOM 1517 N N . GLU A 1 193 ? 18.205 -7.751 -3.209 1.00 93.12 193 GLU A N 1
ATOM 1518 C CA . GLU A 1 193 ? 18.313 -9.045 -2.526 1.00 93.12 193 GLU A CA 1
ATOM 1519 C C . GLU A 1 193 ? 16.960 -9.761 -2.475 1.00 93.12 193 GLU A C 1
ATOM 1521 O O . GLU A 1 193 ? 16.854 -10.949 -2.782 1.00 93.12 193 GLU A O 1
ATOM 1526 N N . THR A 1 194 ? 15.888 -9.019 -2.176 1.00 92.94 194 THR A N 1
ATOM 1527 C CA . THR A 1 194 ? 14.513 -9.548 -2.168 1.00 92.94 194 THR A CA 1
ATOM 1528 C C . THR A 1 194 ? 14.063 -10.024 -3.554 1.00 92.94 194 THR A C 1
ATOM 1530 O O . THR A 1 194 ? 13.232 -10.930 -3.668 1.00 92.94 194 THR A O 1
ATOM 1533 N N . LEU A 1 195 ? 14.604 -9.430 -4.619 1.00 91.88 195 LEU A N 1
ATOM 1534 C CA . LEU A 1 195 ? 14.376 -9.845 -6.004 1.00 91.88 195 LEU A CA 1
ATOM 1535 C C . LEU A 1 195 ? 15.322 -10.970 -6.456 1.00 91.88 195 LEU A C 1
ATOM 1537 O O . LEU A 1 195 ? 15.216 -11.418 -7.596 1.00 91.88 195 LEU A O 1
ATOM 1541 N N . GLY A 1 196 ? 16.199 -11.462 -5.575 1.00 87.12 196 GLY A N 1
ATOM 1542 C CA . GLY A 1 196 ? 17.140 -12.542 -5.869 1.00 87.12 196 GLY A CA 1
ATOM 1543 C C . GLY A 1 196 ? 18.334 -12.105 -6.720 1.00 87.12 196 GLY A C 1
ATOM 1544 O O . GLY A 1 196 ? 18.898 -12.930 -7.432 1.00 87.12 196 GLY A O 1
ATOM 1545 N N . THR A 1 197 ? 18.701 -10.824 -6.676 1.00 82.69 197 THR A N 1
ATOM 1546 C CA . THR A 1 197 ? 19.867 -10.256 -7.373 1.00 82.69 197 THR A CA 1
ATOM 1547 C C . THR A 1 197 ? 20.650 -9.342 -6.428 1.00 82.69 197 THR A C 1
ATOM 1549 O O . THR A 1 197 ? 20.182 -9.016 -5.344 1.00 82.69 197 THR A O 1
ATOM 1552 N N . SER A 1 198 ? 21.838 -8.897 -6.827 1.00 79.12 198 SER A N 1
ATOM 1553 C CA . SER A 1 198 ? 22.560 -7.802 -6.168 1.00 79.12 198 SER A CA 1
ATOM 1554 C C . SER A 1 198 ? 22.805 -6.651 -7.147 1.00 79.12 198 SER A C 1
ATOM 1556 O O . SER A 1 198 ? 22.607 -6.812 -8.356 1.00 79.12 198 SER A O 1
ATOM 1558 N N . GLU A 1 199 ? 23.243 -5.491 -6.647 1.00 66.38 199 GLU A N 1
ATOM 1559 C CA . GLU A 1 199 ? 23.661 -4.371 -7.505 1.00 66.38 199 GLU A CA 1
ATOM 1560 C C . GLU A 1 199 ? 24.840 -4.752 -8.412 1.00 66.38 199 GLU A C 1
ATOM 1562 O O . GLU A 1 199 ? 24.872 -4.378 -9.586 1.00 66.38 199 GLU A O 1
ATOM 1567 N N . GLU A 1 200 ? 25.779 -5.549 -7.900 1.00 67.50 200 GLU A N 1
ATOM 1568 C CA . GLU A 1 200 ? 26.940 -6.032 -8.653 1.00 67.50 200 GLU A CA 1
ATOM 1569 C C . GLU A 1 200 ? 26.533 -6.983 -9.784 1.00 67.50 200 GLU A C 1
ATOM 1571 O O . GLU A 1 200 ? 27.010 -6.844 -10.915 1.00 67.50 200 GLU A O 1
ATOM 1576 N N . THR A 1 201 ? 25.608 -7.911 -9.510 1.00 63.12 201 THR A N 1
ATOM 1577 C CA . THR A 1 201 ? 25.046 -8.806 -10.531 1.00 63.12 201 THR A CA 1
ATOM 1578 C C . THR A 1 201 ? 24.329 -8.001 -11.608 1.00 63.12 201 THR A C 1
ATOM 1580 O O . THR A 1 201 ? 24.572 -8.212 -12.793 1.00 63.12 201 THR A O 1
ATOM 1583 N N . TRP A 1 202 ? 23.524 -7.009 -11.215 1.00 59.78 202 TRP A N 1
ATOM 1584 C CA . TRP A 1 202 ? 22.787 -6.173 -12.161 1.00 59.78 202 TRP A CA 1
ATOM 1585 C C . TRP A 1 202 ? 23.711 -5.323 -13.040 1.00 59.78 202 TRP A C 1
ATOM 1587 O O . TRP A 1 202 ? 23.487 -5.205 -14.243 1.00 59.78 202 TRP A O 1
ATOM 1597 N N . SER A 1 203 ? 24.770 -4.751 -12.459 1.00 64.69 203 SER A N 1
ATOM 1598 C CA . SER A 1 203 ? 25.788 -3.987 -13.191 1.00 64.69 203 SER A CA 1
ATOM 1599 C C . SER A 1 203 ? 26.518 -4.864 -14.212 1.00 64.69 203 SER A C 1
ATOM 1601 O O . SER A 1 203 ? 26.695 -4.471 -15.367 1.00 64.69 203 SER A O 1
ATOM 1603 N N . THR A 1 204 ? 26.869 -6.088 -13.811 1.00 63.78 204 THR A N 1
ATOM 1604 C CA . THR A 1 204 ? 27.550 -7.063 -14.670 1.00 63.78 204 THR A CA 1
ATOM 1605 C C . THR A 1 204 ? 26.650 -7.522 -15.816 1.00 63.78 204 THR A C 1
ATOM 1607 O O . THR A 1 204 ? 27.070 -7.485 -16.971 1.00 63.78 204 THR A O 1
ATOM 1610 N N . ASP A 1 205 ? 25.392 -7.861 -15.536 1.00 63.22 205 ASP A N 1
ATOM 1611 C CA . ASP A 1 205 ? 24.426 -8.283 -16.554 1.00 63.22 205 ASP A CA 1
ATOM 1612 C C . ASP A 1 205 ? 24.074 -7.142 -17.517 1.00 63.22 205 ASP A C 1
ATOM 1614 O O . ASP A 1 205 ? 24.003 -7.350 -18.730 1.00 63.22 205 ASP A O 1
ATOM 1618 N N . ALA A 1 206 ? 23.916 -5.913 -17.012 1.00 64.25 206 ALA A N 1
ATOM 1619 C CA . ALA A 1 206 ? 23.694 -4.734 -17.844 1.00 64.25 206 ALA A CA 1
ATOM 1620 C C . ALA A 1 206 ? 24.883 -4.473 -18.783 1.00 64.25 206 ALA A C 1
ATOM 1622 O O . ALA A 1 206 ? 24.684 -4.191 -19.969 1.00 64.25 206 ALA A O 1
ATOM 1623 N N . LEU A 1 207 ? 26.115 -4.624 -18.285 1.00 58.22 207 LEU A N 1
ATOM 1624 C CA . LEU A 1 207 ? 27.337 -4.542 -19.087 1.00 58.22 207 LEU A CA 1
ATOM 1625 C C . LEU A 1 207 ? 27.410 -5.668 -20.123 1.00 58.22 207 LEU A C 1
ATOM 1627 O O . LEU A 1 207 ? 27.677 -5.396 -21.292 1.00 58.22 207 LEU A O 1
ATOM 1631 N N . CYS A 1 208 ? 27.118 -6.912 -19.749 1.00 56.66 208 CYS A N 1
ATOM 1632 C CA . CYS A 1 208 ? 27.095 -8.042 -20.675 1.00 56.66 208 CYS A CA 1
ATOM 1633 C C . CYS A 1 208 ? 26.037 -7.873 -21.777 1.00 56.66 208 CYS A C 1
ATOM 1635 O O . CYS A 1 208 ? 26.314 -8.167 -22.939 1.00 56.66 208 CYS A O 1
ATOM 1637 N N . MET A 1 209 ? 24.856 -7.340 -21.457 1.00 62.94 209 MET A 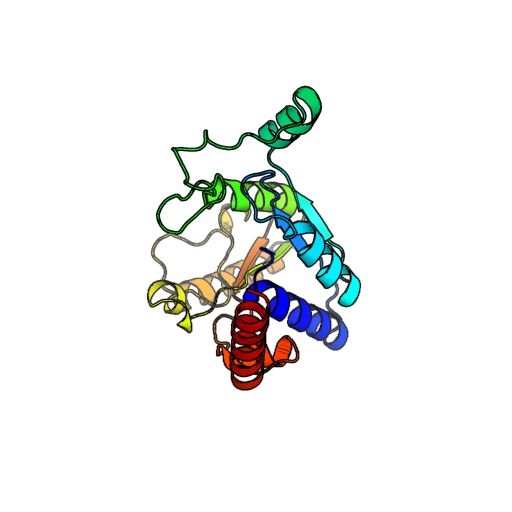N 1
ATOM 1638 C CA . MET A 1 209 ? 23.799 -7.052 -22.434 1.00 62.94 209 MET A CA 1
ATOM 1639 C C . MET A 1 209 ? 24.170 -5.892 -23.370 1.00 62.94 209 MET A C 1
ATOM 1641 O O . MET A 1 209 ? 23.923 -5.963 -24.579 1.00 62.94 209 MET A O 1
ATOM 1645 N N . ALA A 1 210 ? 24.808 -4.843 -22.844 1.00 56.59 210 ALA A N 1
ATOM 1646 C CA . ALA A 1 210 ? 25.314 -3.723 -23.638 1.00 56.59 210 ALA A CA 1
ATOM 1647 C C . ALA A 1 210 ? 26.476 -4.143 -24.561 1.00 56.59 210 ALA A C 1
ATOM 1649 O O . ALA A 1 210 ? 26.548 -3.727 -25.716 1.00 56.59 210 ALA A O 1
ATOM 1650 N N . LEU A 1 211 ? 27.363 -5.021 -24.090 1.00 52.72 211 LEU A N 1
ATOM 1651 C CA . LEU A 1 211 ? 28.491 -5.533 -24.873 1.00 52.72 211 LEU A CA 1
ATOM 1652 C C . LEU A 1 211 ? 28.051 -6.592 -25.898 1.00 52.72 211 LEU A C 1
ATOM 1654 O O . LEU A 1 211 ? 28.518 -6.584 -27.036 1.00 52.72 211 LEU A O 1
ATOM 1658 N N . GLY A 1 212 ? 27.088 -7.446 -25.550 1.00 48.72 212 GLY A N 1
ATOM 1659 C CA . GLY A 1 212 ? 26.493 -8.420 -26.469 1.00 48.72 212 GLY A CA 1
ATOM 1660 C C . GLY A 1 212 ? 25.666 -7.780 -27.593 1.00 48.72 212 GLY A C 1
ATOM 1661 O O . GLY A 1 212 ? 25.545 -8.359 -28.673 1.00 48.72 212 GLY A O 1
ATOM 1662 N N . THR A 1 213 ? 25.135 -6.570 -27.384 1.00 49.50 213 THR A N 1
ATOM 1663 C CA . THR A 1 213 ? 24.501 -5.765 -28.447 1.00 49.50 213 THR A CA 1
ATOM 1664 C C . THR A 1 213 ? 25.516 -5.018 -29.318 1.00 49.50 213 THR A C 1
ATOM 1666 O O . THR A 1 213 ? 25.232 -4.787 -30.493 1.00 49.50 213 THR A O 1
ATOM 1669 N N . LEU A 1 214 ? 26.714 -4.715 -28.802 1.00 43.66 214 LEU A N 1
ATOM 1670 C CA . LEU A 1 214 ? 27.834 -4.167 -29.582 1.00 43.66 214 LEU A CA 1
ATOM 1671 C C . LEU A 1 214 ? 28.509 -5.211 -30.488 1.00 43.66 214 LEU A C 1
ATOM 1673 O O . LEU A 1 214 ? 28.980 -4.851 -31.559 1.00 43.66 214 LEU A O 1
ATOM 1677 N N . GLN A 1 215 ? 28.514 -6.496 -30.116 1.00 40.59 215 GLN A N 1
ATOM 1678 C CA . GLN A 1 215 ? 29.045 -7.582 -30.961 1.00 40.59 215 GLN A CA 1
ATOM 1679 C C . GLN A 1 215 ? 28.095 -8.048 -32.082 1.00 40.59 215 GLN A C 1
ATOM 1681 O O . GLN A 1 215 ? 28.506 -8.826 -32.939 1.00 40.59 215 GLN A O 1
ATOM 1686 N N . ARG A 1 216 ? 26.831 -7.599 -32.091 1.00 41.62 216 ARG A N 1
ATOM 1687 C CA . ARG A 1 216 ? 25.839 -7.899 -33.145 1.00 41.62 216 ARG A CA 1
ATOM 1688 C C . ARG A 1 216 ? 25.515 -6.683 -34.025 1.00 41.62 216 ARG A C 1
ATOM 1690 O O . ARG A 1 216 ? 24.379 -6.549 -34.481 1.00 41.62 216 ARG A O 1
ATOM 1697 N N . ARG A 1 217 ? 26.484 -5.792 -34.237 1.00 36.94 217 ARG A N 1
ATOM 1698 C CA . ARG A 1 217 ? 26.424 -4.728 -35.247 1.00 36.94 217 ARG A CA 1
ATOM 1699 C C . ARG A 1 217 ? 27.573 -4.860 -36.228 1.00 36.94 217 ARG A C 1
ATOM 1701 O O . ARG A 1 217 ? 28.676 -5.224 -35.772 1.00 36.94 217 ARG A O 1
#